Protein AF-A0A0C4DQD7-F1 (afdb_monomer_lite)

Sequence (194 aa):
MSLSDIPTILTCAAEGLAYVLDLCRKYASAVEDQMRFEHCIQNFSRTLKYARIMRIKVEREPTTTPVHLQRVQDAEVQLYFAAAAADKLARKLLRGYGAAPRLMWAIRIKGRADGVVALLQEATKNFEEGFKAEFEELQNTSAAEWAQFDKLGYLMEMSLVVTDEDEGAQEVVEAPLEAEDSGEEEGHEDLYND

pLDDT: mean 70.16, std 15.43, range [39.0, 91.25]

Foldseek 3Di:
DDPVVVVVVVVVVVVVVVVVVVLVVLLVVLVVLVVLLVVLVVLLVVLLLLLQLVLVVLVPDPPHDPVNNVVSVVLNVLSVVLVVVLVVLCVVQDDDDDSVSSSCCSPPRSVSSVVNSVSSVVSSVVSCVVCVVVVVVVVVDDPVSSVVSSVVSVVVVVVVVVPPPPVPDPPPPPDPPPDPDDDDDDDDDDDDDD

Organism: Magnaporthiopsis poae (strain ATCC 64411 / 73-15) (NCBI:txid644358)

Radius of gyration: 33.43 Å; chains: 1; bounding box: 82×45×124 Å

Structure (mmCIF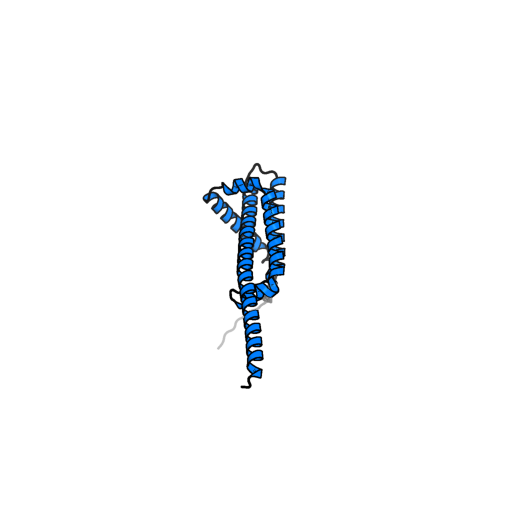, N/CA/C/O backbone):
data_AF-A0A0C4DQD7-F1
#
_entry.id   AF-A0A0C4DQD7-F1
#
loop_
_atom_site.group_PDB
_atom_site.id
_atom_site.type_symbol
_atom_site.label_atom_id
_atom_site.label_alt_id
_atom_site.label_comp_id
_atom_site.label_asym_id
_atom_site.label_entity_id
_atom_site.label_seq_id
_atom_site.pdbx_PDB_ins_code
_atom_site.Cartn_x
_atom_site.Cartn_y
_atom_site.Cartn_z
_atom_site.occupancy
_atom_site.B_iso_or_equiv
_atom_site.auth_seq_id
_atom_site.auth_comp_id
_atom_site.auth_asym_id
_atom_site.auth_atom_id
_atom_site.pdbx_PDB_model_num
ATOM 1 N N . MET A 1 1 ? 35.766 8.833 -49.882 1.00 52.22 1 MET A N 1
ATOM 2 C CA . MET A 1 1 ? 34.669 7.929 -49.480 1.00 52.22 1 MET A CA 1
ATOM 3 C C . MET A 1 1 ? 34.304 7.095 -50.686 1.00 52.22 1 MET A C 1
ATOM 5 O O . MET A 1 1 ? 34.031 7.675 -51.732 1.00 52.22 1 MET A O 1
ATOM 9 N N . SER A 1 2 ? 34.414 5.774 -50.581 1.00 51.94 2 SER A N 1
ATOM 10 C CA . SER A 1 2 ? 34.053 4.873 -51.676 1.00 51.94 2 SER A CA 1
ATOM 11 C C . SER A 1 2 ? 32.528 4.703 -51.714 1.00 51.94 2 SER A C 1
ATOM 13 O O . SER A 1 2 ? 31.871 4.771 -50.676 1.00 51.94 2 SER A O 1
ATOM 15 N N . LEU A 1 3 ? 31.935 4.487 -52.893 1.00 52.03 3 LEU A N 1
ATOM 16 C CA . LEU A 1 3 ? 30.487 4.244 -53.039 1.00 52.03 3 LEU A CA 1
ATOM 17 C C . LEU A 1 3 ? 30.001 3.011 -52.243 1.00 52.03 3 LEU A C 1
ATOM 19 O O . LEU A 1 3 ? 28.818 2.919 -51.929 1.00 52.03 3 LEU A O 1
ATOM 23 N N . SER A 1 4 ? 30.909 2.103 -51.866 1.00 57.19 4 SER A N 1
ATOM 24 C CA . SER A 1 4 ? 30.653 0.935 -51.012 1.00 57.19 4 SER A CA 1
ATOM 25 C C . SER A 1 4 ? 30.513 1.243 -49.515 1.00 57.19 4 SER A C 1
ATOM 27 O O . SER A 1 4 ? 30.019 0.391 -48.784 1.00 57.19 4 SER A O 1
ATOM 29 N N . ASP A 1 5 ? 30.887 2.439 -49.049 1.00 53.47 5 ASP A N 1
ATOM 30 C CA . ASP A 1 5 ? 30.766 2.823 -47.630 1.00 53.47 5 ASP A CA 1
ATOM 31 C C . ASP A 1 5 ? 29.361 3.360 -47.290 1.00 53.47 5 ASP A C 1
ATOM 33 O O . ASP A 1 5 ? 28.924 3.325 -46.140 1.00 53.47 5 ASP A O 1
ATOM 37 N N . ILE A 1 6 ? 28.626 3.840 -48.300 1.00 57.88 6 ILE A N 1
ATOM 38 C CA . ILE A 1 6 ? 27.308 4.477 -48.149 1.00 57.88 6 ILE A CA 1
ATOM 39 C C . ILE A 1 6 ? 26.234 3.491 -47.642 1.00 57.88 6 ILE A C 1
ATOM 41 O O . ILE A 1 6 ? 25.515 3.853 -46.708 1.00 57.88 6 ILE A O 1
ATOM 45 N N . PRO A 1 7 ? 26.121 2.244 -48.154 1.00 64.44 7 PRO A N 1
ATOM 46 C CA . PRO A 1 7 ? 25.175 1.259 -47.622 1.00 64.44 7 PRO A CA 1
ATOM 47 C C . PRO A 1 7 ? 25.466 0.884 -46.163 1.00 64.44 7 PRO A C 1
ATOM 49 O O . PRO A 1 7 ? 24.542 0.713 -45.369 1.00 64.44 7 PRO A O 1
ATOM 52 N N . THR A 1 8 ? 26.743 0.812 -45.786 1.00 68.31 8 THR A N 1
ATOM 53 C CA . THR A 1 8 ? 27.184 0.466 -44.428 1.00 68.31 8 THR A CA 1
ATOM 54 C C . THR A 1 8 ? 26.866 1.586 -43.439 1.00 68.31 8 THR A C 1
ATOM 56 O O . THR A 1 8 ? 26.340 1.325 -42.360 1.00 68.31 8 THR A O 1
ATOM 59 N N . ILE A 1 9 ? 27.090 2.848 -43.827 1.00 70.62 9 ILE A N 1
ATOM 60 C CA . ILE A 1 9 ? 26.725 4.021 -43.017 1.00 70.62 9 ILE A CA 1
ATOM 61 C C . ILE A 1 9 ? 25.203 4.114 -42.843 1.00 70.62 9 ILE A C 1
ATOM 63 O O . ILE A 1 9 ? 24.732 4.363 -41.735 1.00 70.62 9 ILE A O 1
ATOM 67 N N . LEU A 1 10 ? 24.428 3.879 -43.909 1.00 69.38 10 LEU A N 1
ATOM 68 C CA . LEU A 1 10 ? 22.963 3.880 -43.842 1.00 69.38 10 LEU A CA 1
ATOM 69 C C . LEU A 1 10 ? 22.421 2.750 -42.958 1.00 69.38 10 LEU A C 1
ATOM 71 O O . LEU A 1 10 ? 21.474 2.973 -42.206 1.00 69.38 10 LEU A O 1
ATOM 75 N N . THR A 1 11 ? 23.039 1.567 -42.998 1.00 72.75 11 THR A N 1
ATOM 76 C CA . THR A 1 11 ? 22.656 0.432 -42.142 1.00 72.75 11 THR A CA 1
ATOM 77 C C . THR A 1 11 ? 22.957 0.728 -40.672 1.00 72.75 11 THR A C 1
ATOM 79 O O . THR A 1 11 ? 22.061 0.619 -39.838 1.00 72.75 11 THR A O 1
ATOM 82 N N . CYS A 1 12 ? 24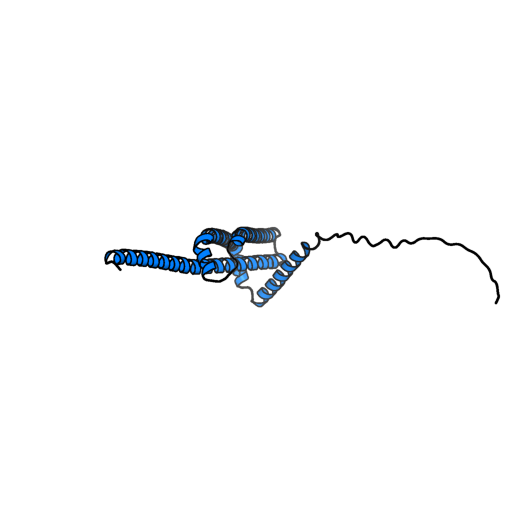.157 1.228 -40.357 1.00 71.94 12 CYS A N 1
ATOM 83 C CA . CYS A 1 12 ? 24.499 1.666 -38.999 1.00 71.94 12 CYS A CA 1
ATOM 84 C C . CYS A 1 12 ? 23.561 2.773 -38.486 1.00 71.94 12 CYS A C 1
ATOM 86 O O . CYS A 1 12 ? 23.157 2.760 -37.324 1.00 71.94 12 CYS A O 1
ATOM 88 N N . ALA A 1 13 ? 23.188 3.733 -39.339 1.00 70.31 13 ALA A N 1
ATOM 89 C CA . ALA A 1 13 ? 22.246 4.791 -38.975 1.00 70.31 13 ALA A CA 1
ATOM 90 C C . ALA A 1 13 ? 20.832 4.242 -38.715 1.00 70.31 13 ALA A C 1
ATOM 92 O O . ALA A 1 13 ? 20.171 4.683 -37.775 1.00 70.31 13 ALA A O 1
ATOM 93 N N . ALA A 1 14 ? 20.380 3.264 -39.505 1.00 71.62 14 ALA A N 1
ATOM 94 C CA . ALA A 1 14 ? 19.092 2.603 -39.314 1.00 71.62 14 ALA A CA 1
ATOM 95 C C . ALA A 1 14 ? 19.049 1.783 -38.014 1.00 71.62 14 ALA A C 1
ATOM 97 O O . ALA A 1 14 ? 18.074 1.875 -37.269 1.00 71.62 14 ALA A O 1
ATOM 98 N N . GLU A 1 15 ? 20.113 1.041 -37.699 1.00 78.69 15 GLU A N 1
ATOM 99 C CA . GLU A 1 15 ? 20.249 0.310 -36.432 1.00 78.69 15 GLU A CA 1
ATOM 100 C C . GLU A 1 15 ? 20.291 1.264 -35.232 1.00 78.69 15 GLU A C 1
ATOM 102 O O . GLU A 1 15 ? 19.589 1.051 -34.241 1.00 78.69 15 GLU A O 1
ATOM 107 N N . GLY A 1 16 ? 21.043 2.363 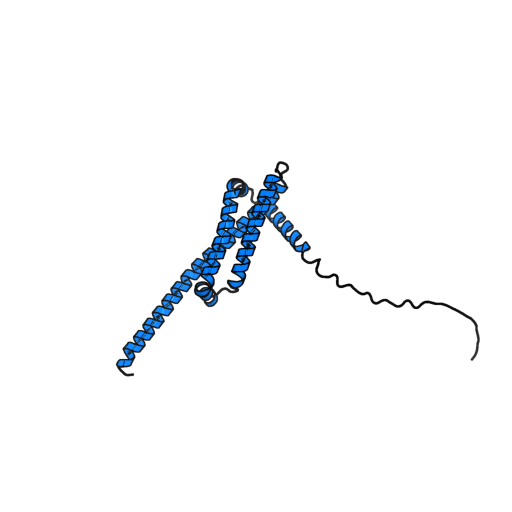-35.344 1.00 71.44 16 GLY A N 1
ATOM 108 C CA . GLY A 1 16 ? 21.082 3.415 -34.331 1.00 71.44 16 GLY A CA 1
ATOM 109 C C . GLY A 1 16 ? 19.710 4.050 -34.093 1.00 71.44 16 GLY A C 1
ATOM 110 O O . GLY A 1 16 ? 19.294 4.213 -32.946 1.00 71.44 16 GLY A O 1
ATOM 111 N N . LEU A 1 17 ? 18.964 4.355 -35.161 1.00 77.25 17 LEU A N 1
ATOM 112 C CA . LEU A 1 17 ? 17.608 4.896 -35.062 1.00 77.25 17 LEU A CA 1
ATOM 113 C C . LEU A 1 17 ? 16.642 3.886 -34.427 1.00 77.25 17 LEU A C 1
ATOM 115 O O . LEU A 1 17 ? 15.861 4.254 -33.551 1.00 77.25 17 LEU A O 1
ATOM 119 N N . ALA A 1 18 ? 16.702 2.615 -34.831 1.00 75.94 18 ALA A N 1
ATOM 120 C CA . ALA A 1 18 ? 15.875 1.553 -34.263 1.00 75.94 18 ALA A CA 1
ATOM 121 C C . ALA A 1 18 ? 16.140 1.374 -32.760 1.00 75.94 18 ALA A C 1
ATOM 123 O O . ALA A 1 18 ? 15.196 1.259 -31.977 1.00 75.94 18 ALA A O 1
ATOM 124 N N . TYR A 1 19 ? 17.409 1.432 -32.350 1.00 75.19 19 TYR A N 1
ATOM 125 C CA . TYR A 1 19 ? 17.803 1.393 -30.945 1.00 75.19 19 TYR A CA 1
ATOM 126 C C . TYR A 1 19 ? 17.257 2.594 -30.157 1.00 75.19 19 TYR A C 1
ATOM 128 O O . TYR A 1 19 ? 16.672 2.416 -29.089 1.00 75.19 19 TYR A O 1
ATOM 136 N N . VAL A 1 20 ? 17.370 3.815 -30.693 1.00 72.50 20 VAL A N 1
ATOM 137 C CA . VAL A 1 20 ? 16.804 5.018 -30.058 1.00 72.50 20 VAL A CA 1
ATOM 138 C C . VAL A 1 20 ? 15.280 4.919 -29.938 1.00 72.50 20 VAL A C 1
ATOM 140 O O . VAL A 1 20 ? 14.735 5.225 -28.880 1.00 72.50 20 VAL A O 1
ATOM 143 N N . LEU A 1 21 ? 14.586 4.438 -30.974 1.00 75.75 21 LEU A N 1
ATOM 144 C CA . LEU A 1 21 ? 13.134 4.235 -30.940 1.00 75.75 21 LEU A CA 1
ATOM 145 C C . LEU A 1 21 ? 12.715 3.206 -29.879 1.00 75.75 21 LEU A C 1
ATOM 147 O O . LEU A 1 21 ? 11.725 3.423 -29.178 1.00 75.75 21 LEU A O 1
ATOM 151 N N . ASP A 1 22 ? 13.463 2.111 -29.725 1.00 79.38 22 ASP A N 1
ATOM 152 C CA . ASP A 1 22 ? 13.229 1.119 -28.670 1.00 79.38 22 ASP A CA 1
ATOM 153 C C . ASP A 1 22 ? 13.442 1.713 -27.267 1.00 79.38 22 ASP A C 1
ATOM 155 O O . ASP A 1 22 ? 12.604 1.533 -26.379 1.00 79.38 22 ASP A O 1
ATOM 159 N N . LEU A 1 23 ? 14.500 2.507 -27.072 1.00 73.06 23 LEU A N 1
ATOM 160 C CA . LEU A 1 23 ? 14.725 3.230 -25.817 1.00 73.06 23 LEU A CA 1
ATOM 161 C C . LEU A 1 23 ? 13.600 4.226 -25.515 1.00 73.06 23 LEU A C 1
ATOM 163 O O . LEU A 1 23 ? 13.137 4.281 -24.376 1.00 73.06 23 LEU A O 1
ATOM 167 N N . CYS A 1 24 ? 13.119 4.973 -26.512 1.00 72.12 24 CYS A N 1
ATOM 168 C CA . CYS A 1 24 ? 11.980 5.878 -26.353 1.00 72.12 24 CYS A CA 1
ATOM 169 C C . CYS A 1 24 ? 10.706 5.124 -25.939 1.00 72.12 24 CYS A C 1
ATOM 171 O O . CYS A 1 24 ? 9.997 5.581 -25.043 1.00 72.12 24 CYS A O 1
ATOM 173 N N . ARG A 1 25 ? 10.432 3.950 -26.527 1.00 80.81 25 ARG A N 1
ATOM 174 C CA . ARG A 1 25 ? 9.289 3.100 -26.139 1.00 80.81 25 ARG A CA 1
ATOM 175 C C . ARG A 1 25 ? 9.419 2.573 -24.712 1.00 80.81 25 ARG A C 1
ATOM 177 O O . ARG A 1 25 ? 8.471 2.675 -23.937 1.00 80.81 25 ARG A O 1
ATOM 184 N N . LYS A 1 26 ? 10.592 2.051 -24.342 1.00 75.06 26 LYS A N 1
ATOM 185 C CA . LYS A 1 26 ? 10.878 1.584 -22.974 1.00 75.06 26 LYS A CA 1
ATOM 186 C C . LYS A 1 26 ? 10.751 2.713 -21.957 1.00 75.06 26 LYS A C 1
ATOM 188 O O . LYS A 1 26 ? 10.204 2.504 -20.879 1.00 75.06 26 LYS A O 1
ATOM 193 N N . TYR A 1 27 ? 11.207 3.912 -22.313 1.00 71.62 27 TYR A N 1
ATOM 194 C CA . TYR A 1 27 ? 11.065 5.100 -21.483 1.00 71.62 27 TYR A CA 1
ATOM 195 C C . TYR A 1 27 ? 9.595 5.492 -21.282 1.00 71.62 27 TYR A C 1
ATOM 197 O O . TYR A 1 27 ? 9.183 5.707 -20.146 1.00 71.62 27 TYR A O 1
ATOM 205 N N . ALA A 1 28 ? 8.792 5.533 -22.351 1.00 74.62 28 ALA A N 1
ATOM 206 C CA . ALA A 1 28 ? 7.362 5.833 -22.257 1.00 74.62 28 ALA A CA 1
ATOM 207 C C . ALA A 1 28 ? 6.615 4.809 -21.382 1.00 74.62 28 ALA A C 1
ATOM 209 O O . ALA A 1 28 ? 5.909 5.202 -20.455 1.00 74.62 28 ALA A O 1
ATOM 210 N N . SER A 1 29 ? 6.855 3.506 -21.592 1.00 78.38 29 SER A N 1
ATOM 211 C CA . SER A 1 29 ? 6.289 2.446 -20.740 1.00 78.38 29 SER A CA 1
ATOM 212 C C . SER A 1 29 ? 6.698 2.609 -19.278 1.00 78.38 29 SER A C 1
ATOM 214 O O . SER A 1 29 ? 5.873 2.416 -18.394 1.00 78.38 29 SER A O 1
ATOM 216 N N . ALA A 1 30 ? 7.950 2.975 -18.999 1.00 73.38 30 ALA A N 1
ATOM 217 C CA . ALA A 1 30 ? 8.413 3.146 -17.626 1.00 73.38 30 ALA A CA 1
ATOM 218 C C . ALA A 1 30 ? 7.741 4.317 -16.908 1.00 73.38 30 ALA A C 1
ATOM 220 O O . ALA A 1 30 ? 7.541 4.239 -15.701 1.00 73.38 30 ALA A O 1
ATOM 221 N N . VAL A 1 31 ? 7.380 5.385 -17.626 1.00 72.44 31 VAL A N 1
ATOM 222 C CA . VAL A 1 31 ? 6.614 6.501 -17.052 1.00 72.44 31 VAL A CA 1
ATOM 223 C C . VAL A 1 31 ? 5.217 6.030 -16.644 1.00 72.44 31 VAL A C 1
ATOM 225 O O . VAL A 1 31 ? 4.789 6.304 -15.526 1.00 72.44 31 VAL A O 1
ATOM 228 N N . GLU A 1 32 ? 4.531 5.273 -17.503 1.00 79.00 32 GLU A N 1
ATOM 229 C CA . GLU A 1 32 ? 3.228 4.682 -17.169 1.00 79.00 32 GLU A CA 1
ATOM 230 C C . GLU A 1 32 ? 3.317 3.703 -15.992 1.00 79.00 32 GLU A C 1
ATOM 232 O O . GLU A 1 32 ? 2.500 3.768 -15.073 1.00 79.00 32 GLU A O 1
ATOM 237 N N . ASP A 1 33 ? 4.330 2.834 -15.982 1.00 75.81 33 ASP A N 1
ATOM 238 C CA . ASP A 1 33 ? 4.548 1.866 -14.905 1.00 75.81 33 ASP A CA 1
ATOM 239 C C . ASP A 1 33 ? 4.855 2.564 -13.568 1.00 75.81 33 ASP A C 1
ATOM 241 O O . ASP A 1 33 ? 4.348 2.150 -12.527 1.00 75.81 33 ASP A O 1
ATOM 245 N N . GLN A 1 34 ? 5.638 3.650 -13.583 1.00 73.00 34 GLN A N 1
ATOM 246 C CA . GLN A 1 34 ? 5.904 4.463 -12.391 1.00 73.00 34 GLN A CA 1
ATOM 247 C C . GLN A 1 34 ? 4.635 5.131 -11.863 1.00 73.00 34 GLN A C 1
ATOM 249 O O . GLN A 1 34 ? 4.375 5.054 -10.667 1.00 73.00 34 GLN A O 1
ATOM 254 N N . MET A 1 35 ? 3.807 5.714 -12.734 1.00 78.75 35 MET A N 1
ATOM 255 C CA . MET A 1 35 ? 2.529 6.302 -12.312 1.00 78.75 35 MET A CA 1
ATOM 256 C C . MET A 1 35 ? 1.597 5.251 -11.692 1.00 78.75 35 MET A C 1
ATOM 258 O O . MET A 1 35 ? 0.947 5.515 -10.681 1.00 78.75 35 MET A O 1
ATOM 262 N N . ARG A 1 36 ? 1.547 4.036 -12.257 1.00 80.75 36 ARG A N 1
ATOM 263 C CA . ARG A 1 36 ? 0.783 2.916 -11.677 1.00 80.75 36 ARG A CA 1
ATOM 264 C C . ARG A 1 36 ? 1.321 2.508 -10.311 1.00 80.75 36 ARG A C 1
ATOM 266 O O . ARG A 1 36 ? 0.535 2.280 -9.395 1.00 80.75 36 ARG A O 1
ATOM 273 N N . PHE A 1 37 ? 2.641 2.431 -10.174 1.00 78.19 37 PHE A N 1
ATOM 274 C CA . PHE A 1 37 ? 3.305 2.107 -8.916 1.00 78.19 37 PHE A CA 1
ATOM 275 C C . PHE A 1 37 ? 3.027 3.162 -7.835 1.00 78.19 37 PHE A C 1
ATOM 277 O O . PHE A 1 37 ? 2.629 2.816 -6.725 1.00 78.19 37 PHE A O 1
ATOM 284 N N . GLU A 1 38 ? 3.156 4.448 -8.168 1.00 76.31 38 GLU A N 1
ATOM 285 C CA . GLU A 1 38 ? 2.838 5.563 -7.269 1.00 76.31 38 GLU A CA 1
ATOM 286 C C . GLU A 1 38 ? 1.372 5.530 -6.826 1.00 76.31 38 GLU A C 1
ATOM 288 O O . GLU A 1 38 ? 1.087 5.636 -5.634 1.00 76.31 38 GLU A O 1
ATOM 293 N N . HIS A 1 39 ? 0.439 5.319 -7.759 1.00 80.00 39 HIS A N 1
ATOM 294 C CA . HIS A 1 39 ? -0.982 5.194 -7.436 1.00 80.00 39 HIS A CA 1
ATOM 295 C C . HIS A 1 39 ? -1.246 3.977 -6.533 1.00 80.00 39 HIS A C 1
ATOM 297 O O . HIS A 1 39 ? -1.981 4.082 -5.553 1.00 80.00 39 HIS A O 1
ATOM 303 N N . CYS A 1 40 ? -0.600 2.838 -6.796 1.00 82.12 40 CYS A N 1
ATOM 304 C CA . CYS A 1 40 ? -0.693 1.659 -5.939 1.00 82.12 40 CYS A CA 1
ATOM 305 C C . CYS A 1 40 ? -0.254 1.964 -4.499 1.00 82.12 40 CYS A C 1
ATOM 307 O O . CYS A 1 40 ? -0.970 1.622 -3.560 1.00 82.12 40 CYS A O 1
ATOM 309 N N . ILE A 1 41 ? 0.886 2.641 -4.321 1.00 78.25 41 ILE A N 1
ATOM 310 C CA . ILE A 1 41 ? 1.375 3.042 -2.996 1.00 78.25 41 ILE A CA 1
ATOM 311 C C . ILE A 1 41 ? 0.396 4.006 -2.328 1.00 78.25 41 ILE A C 1
ATOM 313 O O . ILE A 1 41 ? 0.075 3.833 -1.157 1.00 78.25 41 ILE A O 1
ATOM 317 N N . GLN A 1 42 ? -0.106 5.007 -3.053 1.00 75.56 42 GLN A N 1
ATOM 318 C CA . GLN A 1 42 ? -1.063 5.966 -2.499 1.00 75.56 42 GLN A CA 1
ATOM 319 C C . GLN A 1 42 ? -2.346 5.287 -2.014 1.00 75.56 42 GLN A C 1
ATOM 321 O O . GLN A 1 42 ? -2.825 5.611 -0.927 1.00 75.56 42 GLN A O 1
ATOM 326 N N . ASN A 1 43 ? -2.892 4.348 -2.790 1.00 79.19 43 ASN A N 1
ATOM 327 C CA . ASN A 1 43 ? -4.086 3.600 -2.397 1.00 79.19 43 ASN A CA 1
ATOM 328 C C . ASN A 1 43 ? -3.812 2.741 -1.167 1.00 79.19 43 ASN A C 1
ATOM 330 O O . ASN A 1 43 ? -4.549 2.834 -0.192 1.00 79.19 43 ASN A O 1
ATOM 334 N N . PHE A 1 44 ? -2.703 2.007 -1.160 1.00 83.81 44 PHE A N 1
ATOM 335 C CA . PHE A 1 44 ? -2.309 1.198 -0.015 1.00 83.81 44 PHE A CA 1
ATOM 336 C C . PHE A 1 44 ? -2.111 2.031 1.265 1.00 83.81 44 PHE A C 1
ATOM 338 O O . PHE A 1 44 ? -2.637 1.681 2.320 1.00 83.81 44 PHE A O 1
ATOM 345 N N . SER A 1 45 ? -1.439 3.183 1.178 1.00 76.56 45 SER A N 1
ATOM 346 C CA . SER A 1 45 ? -1.275 4.104 2.311 1.00 76.56 45 SER A CA 1
ATOM 347 C C . SER A 1 45 ? -2.613 4.636 2.832 1.00 76.56 45 SER A C 1
ATOM 349 O O . SER A 1 45 ? -2.786 4.797 4.041 1.00 76.56 45 SER A O 1
ATOM 351 N N . ARG A 1 46 ? -3.585 4.889 1.944 1.00 82.19 46 ARG A N 1
ATOM 352 C CA . ARG A 1 46 ? -4.952 5.248 2.353 1.00 82.19 46 ARG A CA 1
ATOM 353 C C . ARG A 1 46 ? -5.634 4.091 3.076 1.00 82.19 46 ARG A C 1
ATOM 355 O O . ARG A 1 46 ? -6.243 4.336 4.112 1.00 82.19 46 ARG A O 1
ATOM 362 N N . THR A 1 47 ? -5.504 2.860 2.580 1.00 84.62 47 THR A N 1
ATOM 363 C CA . THR A 1 47 ? -6.064 1.665 3.229 1.00 84.62 47 THR A CA 1
ATOM 364 C C . THR A 1 47 ? -5.467 1.447 4.619 1.00 84.62 47 THR A C 1
ATOM 366 O O . THR A 1 47 ? -6.211 1.213 5.563 1.00 84.62 47 THR A O 1
ATOM 369 N N . LEU A 1 48 ? -4.149 1.603 4.785 1.00 83.50 48 LEU A N 1
ATOM 370 C CA . LEU A 1 48 ? -3.489 1.535 6.096 1.00 83.50 48 LEU A CA 1
ATOM 371 C C . LEU A 1 48 ? -4.027 2.585 7.072 1.00 83.50 48 LEU A C 1
ATOM 373 O O . LEU A 1 48 ? -4.390 2.267 8.204 1.00 83.50 48 LEU A O 1
ATOM 377 N N . LYS A 1 49 ? -4.119 3.842 6.623 1.00 81.38 49 LYS A N 1
ATOM 378 C CA . LYS A 1 49 ? -4.694 4.930 7.424 1.00 81.38 49 LYS A CA 1
ATOM 379 C C . LYS A 1 49 ? -6.131 4.617 7.836 1.00 81.38 49 LYS A C 1
ATOM 381 O O . LYS A 1 49 ? -6.516 4.833 8.981 1.00 81.38 49 LYS A O 1
ATOM 386 N N . TYR A 1 50 ? -6.913 4.096 6.902 1.00 84.06 50 TYR A N 1
ATOM 387 C CA . TYR A 1 50 ? -8.288 3.700 7.134 1.00 84.06 50 TYR A CA 1
ATOM 388 C C . TYR A 1 50 ? -8.393 2.559 8.165 1.00 84.06 50 TYR A C 1
ATOM 390 O O . TYR A 1 50 ? -9.162 2.674 9.117 1.00 84.06 50 TYR A O 1
ATOM 398 N N . ALA A 1 51 ? -7.577 1.507 8.034 1.00 85.94 51 ALA A N 1
ATOM 399 C CA . ALA A 1 51 ? -7.541 0.380 8.966 1.00 85.94 51 ALA A CA 1
ATOM 400 C C . ALA A 1 51 ? -7.247 0.840 10.399 1.00 85.94 51 ALA A C 1
ATOM 402 O O . ALA A 1 51 ? -7.920 0.435 11.348 1.00 85.94 51 ALA A O 1
ATOM 403 N N . ARG A 1 52 ? -6.308 1.777 10.551 1.00 84.25 52 ARG A N 1
ATOM 404 C CA . ARG A 1 52 ? -5.994 2.380 11.847 1.00 84.25 52 ARG A CA 1
ATOM 405 C C . ARG A 1 52 ? -7.160 3.161 12.436 1.00 84.25 52 ARG A C 1
ATOM 407 O O . ARG A 1 52 ? -7.453 3.038 13.623 1.00 84.25 52 ARG A O 1
ATOM 414 N N . ILE A 1 53 ? -7.812 3.990 11.627 1.00 84.19 53 ILE A N 1
ATOM 415 C CA . ILE A 1 53 ? -8.956 4.787 12.081 1.00 84.19 53 ILE A CA 1
ATOM 416 C C . ILE A 1 53 ? -10.110 3.874 12.493 1.00 84.19 53 ILE A C 1
ATOM 418 O O . ILE A 1 53 ? -10.751 4.124 13.513 1.00 84.19 53 ILE A O 1
ATOM 422 N N . MET A 1 54 ? -10.328 2.784 11.759 1.00 85.56 54 MET A N 1
ATOM 423 C CA . MET A 1 54 ? -11.285 1.757 12.146 1.00 85.56 54 MET A CA 1
ATOM 424 C C . MET A 1 54 ? -10.932 1.142 13.494 1.00 85.56 54 MET A C 1
ATOM 426 O O . MET A 1 54 ? -11.799 1.098 14.359 1.00 85.56 54 MET A O 1
ATOM 430 N N . ARG A 1 55 ? -9.673 0.743 13.716 1.00 86.69 55 ARG A N 1
ATOM 431 C CA . ARG A 1 55 ? -9.233 0.220 15.018 1.00 86.69 55 ARG A CA 1
ATOM 432 C C . ARG A 1 55 ? -9.565 1.197 16.145 1.00 86.69 55 ARG A C 1
ATOM 434 O O . ARG A 1 55 ? -10.183 0.805 17.125 1.00 86.69 55 ARG A O 1
ATOM 441 N N . ILE A 1 56 ? -9.234 2.475 15.971 1.00 84.56 56 ILE A N 1
ATOM 442 C CA . ILE A 1 56 ? -9.508 3.528 16.960 1.00 84.56 56 ILE A CA 1
ATOM 443 C C . ILE A 1 56 ? -11.007 3.677 17.233 1.00 84.56 56 ILE A C 1
ATOM 445 O O . ILE A 1 56 ? -11.412 3.824 18.387 1.00 84.56 56 ILE A O 1
ATOM 449 N N . LYS A 1 57 ? -11.834 3.680 16.182 1.00 83.25 57 LYS A N 1
ATOM 450 C CA . LYS A 1 57 ? -13.291 3.779 16.316 1.00 83.25 57 LYS A CA 1
ATOM 451 C C . LYS A 1 57 ? -13.826 2.591 17.119 1.00 83.25 57 LYS A C 1
ATOM 453 O O . LYS A 1 57 ? -14.536 2.788 18.099 1.00 83.25 57 LYS A O 1
ATOM 458 N N . VAL A 1 58 ? -13.395 1.388 16.750 1.00 85.50 58 VAL A N 1
ATOM 459 C CA . VAL A 1 58 ? -13.788 0.114 17.357 1.00 85.50 58 VAL A CA 1
ATOM 460 C C . VAL A 1 58 ? -13.345 0.018 18.825 1.00 85.50 58 VAL A C 1
ATOM 462 O O . VAL A 1 58 ? -14.145 -0.380 19.666 1.00 85.50 58 VAL A O 1
ATOM 465 N N . GLU A 1 59 ? -12.127 0.454 19.168 1.00 83.88 59 GLU A N 1
ATOM 466 C CA . GLU A 1 59 ? -11.615 0.514 20.552 1.00 83.88 59 GLU A CA 1
ATOM 467 C C . GLU A 1 59 ? -12.407 1.472 21.450 1.00 83.88 59 GLU A C 1
ATOM 469 O O . GLU A 1 59 ? -12.502 1.268 22.660 1.00 83.88 59 GLU A O 1
ATOM 474 N N . ARG A 1 60 ? -12.954 2.543 20.871 1.00 82.44 60 ARG A N 1
ATOM 475 C CA . ARG A 1 60 ? -13.688 3.581 21.608 1.00 82.44 60 ARG A CA 1
ATOM 476 C C . ARG A 1 60 ? -15.177 3.308 21.718 1.00 82.44 60 ARG A C 1
ATOM 478 O O . ARG A 1 60 ? -15.844 3.933 22.542 1.00 82.44 60 ARG A O 1
ATOM 485 N N . GLU A 1 61 ? -15.704 2.425 20.884 1.00 83.50 61 GLU A N 1
ATOM 486 C CA . GLU A 1 61 ? -17.120 2.115 20.856 1.00 83.50 61 GLU A CA 1
ATOM 487 C C . GLU A 1 61 ? -17.464 1.106 21.971 1.00 83.5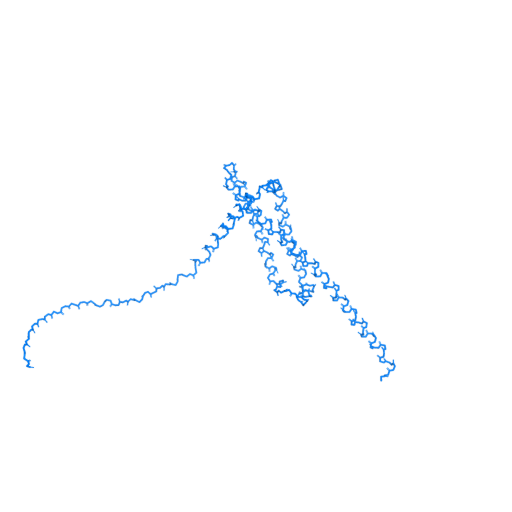0 61 GLU A C 1
ATOM 489 O O . GLU A 1 61 ? -16.981 -0.028 21.967 1.00 83.50 61 GLU A O 1
ATOM 494 N N . PRO A 1 62 ? -18.290 1.493 22.964 1.00 72.00 62 PRO A N 1
ATOM 495 C CA . PRO A 1 62 ? -18.518 0.696 24.174 1.00 72.00 62 PRO A CA 1
ATOM 496 C C . PRO A 1 62 ? -19.296 -0.601 23.911 1.00 72.00 62 PRO A C 1
ATOM 498 O O . PRO A 1 62 ? -19.371 -1.467 24.780 1.00 72.00 62 PRO A O 1
ATOM 501 N N . THR A 1 63 ? -19.903 -0.727 22.732 1.00 80.81 63 THR A N 1
ATOM 502 C CA . THR A 1 63 ? -20.703 -1.878 22.296 1.00 80.81 63 THR A CA 1
ATOM 503 C C . THR A 1 63 ? -19.902 -2.875 21.454 1.00 80.81 63 THR A C 1
ATOM 505 O O . THR A 1 63 ? -20.431 -3.926 21.086 1.00 80.81 63 THR A O 1
ATOM 508 N N . THR A 1 64 ? -18.632 -2.582 21.164 1.00 80.88 64 THR A N 1
ATOM 509 C CA . THR A 1 64 ? -17.760 -3.442 20.367 1.00 80.88 64 THR A CA 1
ATOM 510 C C . THR A 1 64 ? -17.498 -4.779 21.050 1.00 80.88 64 THR A C 1
ATOM 512 O O . THR A 1 64 ? -17.098 -4.855 22.212 1.00 80.88 64 THR A O 1
ATOM 515 N N . THR A 1 65 ? -17.637 -5.866 20.290 1.00 82.94 65 THR A N 1
ATOM 516 C CA . THR A 1 65 ? -17.224 -7.194 20.759 1.00 82.94 65 THR A CA 1
ATOM 517 C C . THR A 1 65 ? -15.702 -7.370 20.647 1.00 82.94 65 THR A C 1
ATOM 519 O O . THR A 1 65 ? -15.123 -6.984 19.628 1.00 82.94 65 THR A O 1
ATOM 522 N N . PRO A 1 66 ? -15.035 -8.029 21.616 1.00 84.38 66 PRO A N 1
ATOM 523 C CA . PRO A 1 66 ? -13.594 -8.307 21.541 1.00 84.38 66 PRO A CA 1
ATOM 524 C C . PRO A 1 66 ? -13.174 -9.042 20.259 1.00 84.38 66 PRO A C 1
ATOM 526 O O . PRO A 1 66 ? -12.093 -8.810 19.727 1.00 84.38 66 PRO A O 1
ATOM 529 N N . VAL A 1 67 ? -14.060 -9.888 19.723 1.00 87.00 67 VAL A N 1
ATOM 530 C CA . VAL A 1 67 ? -13.850 -10.617 18.462 1.00 87.00 67 VAL A CA 1
ATOM 531 C C . VAL A 1 67 ? -13.751 -9.663 17.268 1.00 87.00 67 VAL A C 1
ATOM 533 O O . VAL A 1 67 ? -12.930 -9.874 16.378 1.00 87.00 67 VAL A O 1
ATOM 536 N N . HIS A 1 68 ? -14.569 -8.609 17.238 1.00 85.19 68 HIS A N 1
ATOM 537 C CA . HIS A 1 68 ? -14.525 -7.619 16.165 1.00 85.19 68 HIS A CA 1
ATOM 538 C C . HIS A 1 68 ? -13.242 -6.782 16.228 1.00 85.19 68 HIS A C 1
ATOM 540 O O . HIS A 1 68 ? -12.585 -6.612 15.204 1.00 85.19 68 HIS A O 1
ATOM 546 N N . LEU A 1 69 ? -12.833 -6.351 17.427 1.00 86.31 69 LEU A N 1
ATOM 547 C CA . LEU A 1 69 ? -11.569 -5.636 17.623 1.00 86.31 69 LEU A CA 1
ATOM 548 C C . LEU A 1 69 ? -10.363 -6.467 17.166 1.00 86.31 69 LEU A C 1
ATOM 550 O O . LEU A 1 69 ? -9.544 -5.971 16.393 1.00 86.31 69 LEU A O 1
ATOM 554 N N . GLN A 1 70 ? -10.293 -7.738 17.573 1.00 88.69 70 GLN A N 1
ATOM 555 C CA . GLN A 1 70 ? -9.210 -8.634 17.160 1.00 88.69 70 GLN A CA 1
ATOM 556 C C . GLN A 1 70 ? -9.158 -8.786 15.636 1.00 88.69 70 GLN A C 1
ATOM 558 O O . GLN A 1 70 ? -8.091 -8.701 15.040 1.00 88.69 70 GLN A O 1
ATOM 563 N N . ARG A 1 71 ? -10.315 -8.937 14.980 1.00 89.94 71 ARG A N 1
ATOM 564 C CA . ARG A 1 71 ? -10.390 -9.059 13.519 1.00 89.94 71 ARG A CA 1
ATOM 565 C C . ARG A 1 71 ? -9.833 -7.823 12.801 1.00 89.94 71 ARG A C 1
ATOM 567 O O . ARG A 1 71 ? -9.165 -7.972 11.781 1.00 89.94 71 ARG A O 1
ATOM 574 N N . VAL A 1 72 ? -10.105 -6.620 13.311 1.00 87.19 72 VAL A N 1
ATOM 575 C CA . VAL A 1 72 ? -9.560 -5.368 12.751 1.00 87.19 72 VAL A CA 1
ATOM 576 C C . VAL A 1 72 ? -8.047 -5.291 12.962 1.00 87.19 72 VAL A C 1
ATOM 578 O O . VAL A 1 72 ? -7.322 -4.956 12.027 1.00 87.19 72 VAL A O 1
ATOM 581 N N . GLN A 1 73 ? -7.562 -5.655 14.152 1.00 88.06 73 GLN A N 1
ATOM 582 C CA . GLN A 1 73 ? -6.129 -5.693 14.460 1.00 88.06 73 GLN A CA 1
ATOM 583 C C . GLN A 1 73 ? -5.378 -6.696 13.575 1.00 88.06 73 GLN A C 1
ATOM 585 O O . GLN A 1 73 ? -4.355 -6.345 12.990 1.00 88.06 73 GLN A O 1
ATOM 590 N N . ASP A 1 74 ? -5.906 -7.909 13.405 1.00 88.56 74 ASP A N 1
ATOM 591 C CA . ASP A 1 74 ? -5.307 -8.940 12.552 1.00 88.56 74 ASP A CA 1
ATOM 592 C C . ASP A 1 74 ? -5.202 -8.468 11.093 1.00 88.56 74 ASP A C 1
ATOM 594 O O . ASP A 1 74 ? -4.183 -8.680 10.431 1.00 88.56 74 ASP A O 1
ATOM 598 N N . ALA A 1 75 ? -6.234 -7.786 10.592 1.00 88.00 75 ALA A N 1
ATOM 599 C CA . ALA A 1 75 ? -6.239 -7.237 9.242 1.00 88.00 75 ALA A CA 1
ATOM 600 C C . ALA A 1 75 ? -5.247 -6.071 9.074 1.00 88.00 75 ALA A C 1
ATOM 602 O O . ALA A 1 75 ? -4.554 -5.992 8.059 1.00 88.00 75 ALA A O 1
ATOM 603 N N . GLU A 1 76 ? -5.127 -5.192 10.074 1.00 86.25 76 GLU A N 1
ATOM 604 C CA . GLU A 1 76 ? -4.119 -4.126 10.085 1.00 86.25 76 GLU A CA 1
ATOM 605 C C . GLU A 1 76 ? -2.695 -4.711 10.078 1.00 86.25 76 GLU A C 1
ATOM 607 O O . GLU A 1 76 ? -1.840 -4.286 9.299 1.00 86.25 76 GLU A O 1
ATOM 612 N N . VAL A 1 77 ? -2.450 -5.748 10.883 1.00 85.81 77 VAL A N 1
ATOM 613 C CA . VAL A 1 77 ? -1.171 -6.472 10.929 1.00 85.81 77 VAL A CA 1
ATOM 614 C C . VAL A 1 77 ? -0.832 -7.100 9.573 1.00 85.81 77 VAL A C 1
ATOM 616 O O . VAL A 1 77 ? 0.308 -6.997 9.116 1.00 85.81 77 VAL A O 1
ATOM 619 N N . GLN A 1 78 ? -1.807 -7.699 8.883 1.00 84.12 78 GLN A N 1
ATOM 620 C CA . GLN A 1 78 ? -1.603 -8.234 7.532 1.00 84.12 78 GLN A CA 1
ATOM 621 C C . GLN A 1 78 ? -1.204 -7.149 6.524 1.00 84.12 78 GLN A C 1
ATOM 623 O O . GLN A 1 78 ? -0.312 -7.385 5.702 1.00 84.12 78 GLN A O 1
ATOM 628 N N . LEU A 1 79 ? -1.795 -5.950 6.610 1.00 84.94 79 LEU A N 1
ATOM 629 C CA . LEU A 1 79 ? -1.365 -4.814 5.795 1.00 84.94 79 LEU A CA 1
ATOM 630 C C . LEU A 1 79 ? 0.096 -4.443 6.105 1.00 84.94 79 LEU A C 1
ATOM 632 O O . LEU A 1 79 ? 0.892 -4.320 5.177 1.00 84.94 79 LEU A O 1
ATOM 636 N N . TYR A 1 80 ? 0.509 -4.343 7.373 1.00 81.69 80 TYR A N 1
ATOM 637 C CA . TYR A 1 80 ? 1.918 -4.062 7.695 1.00 81.69 80 TYR A CA 1
ATOM 638 C C . TYR A 1 80 ? 2.879 -5.154 7.203 1.00 81.69 80 TYR A C 1
ATOM 640 O O . TYR A 1 80 ? 3.964 -4.832 6.714 1.00 81.69 80 TYR A O 1
ATOM 648 N N . PHE A 1 81 ? 2.494 -6.433 7.251 1.00 82.81 81 PHE A N 1
ATOM 649 C CA . PHE A 1 81 ? 3.302 -7.505 6.662 1.00 82.81 81 PHE A CA 1
ATOM 650 C C . PHE A 1 81 ? 3.446 -7.357 5.143 1.00 82.81 81 PHE A C 1
ATOM 652 O O . PHE A 1 81 ? 4.550 -7.529 4.616 1.00 82.81 81 PHE A O 1
ATOM 659 N N . ALA A 1 82 ? 2.372 -6.985 4.440 1.00 79.19 82 ALA A N 1
ATOM 660 C CA . ALA A 1 82 ? 2.431 -6.681 3.013 1.00 79.19 82 ALA A CA 1
ATOM 661 C C . ALA A 1 82 ? 3.348 -5.479 2.731 1.00 79.19 82 ALA A C 1
ATOM 663 O O . ALA A 1 82 ? 4.167 -5.541 1.813 1.00 79.19 82 ALA A O 1
ATOM 664 N N . ALA A 1 83 ? 3.289 -4.432 3.563 1.00 78.00 83 ALA A N 1
ATOM 665 C CA . ALA A 1 83 ? 4.180 -3.275 3.478 1.00 78.00 83 ALA A CA 1
ATOM 666 C C . ALA A 1 83 ? 5.653 -3.667 3.675 1.00 78.00 83 ALA A C 1
ATOM 668 O O . ALA A 1 83 ? 6.510 -3.259 2.894 1.00 78.00 83 ALA A O 1
ATOM 669 N N . ALA A 1 84 ? 5.961 -4.503 4.670 1.00 74.06 84 ALA A N 1
ATOM 670 C CA . ALA A 1 84 ? 7.318 -4.978 4.932 1.00 74.06 84 ALA A CA 1
ATOM 671 C C . ALA A 1 84 ? 7.853 -5.875 3.798 1.00 74.06 84 ALA A C 1
ATOM 673 O O . ALA A 1 84 ? 9.017 -5.765 3.399 1.00 74.06 84 ALA A O 1
ATOM 674 N N . ALA A 1 85 ? 7.006 -6.745 3.236 1.00 76.88 85 ALA A N 1
ATOM 675 C CA . ALA A 1 85 ? 7.350 -7.569 2.078 1.00 76.88 85 ALA A CA 1
ATOM 676 C C . ALA A 1 85 ? 7.599 -6.709 0.828 1.00 76.88 85 ALA A C 1
ATOM 678 O O . ALA A 1 85 ? 8.593 -6.910 0.120 1.00 76.88 85 ALA A O 1
ATOM 679 N N . ALA A 1 86 ? 6.739 -5.715 0.599 1.00 75.31 86 ALA A N 1
ATOM 680 C CA . ALA A 1 86 ? 6.891 -4.720 -0.450 1.00 75.31 86 ALA A CA 1
ATOM 681 C C . ALA A 1 86 ? 8.182 -3.912 -0.280 1.00 75.31 86 ALA A C 1
ATOM 683 O O . ALA A 1 86 ? 8.930 -3.771 -1.241 1.00 75.31 86 ALA A O 1
ATOM 684 N N . ASP A 1 87 ? 8.505 -3.453 0.929 1.00 69.06 87 ASP A N 1
ATOM 685 C CA . ASP A 1 87 ? 9.724 -2.698 1.220 1.00 69.06 87 ASP A CA 1
ATOM 686 C C . ASP A 1 87 ? 10.992 -3.543 1.005 1.00 69.06 87 ASP A C 1
ATOM 688 O O . ASP A 1 87 ? 11.949 -3.099 0.370 1.00 69.06 87 ASP A O 1
ATOM 692 N N . LYS A 1 88 ? 10.990 -4.820 1.404 1.00 67.44 88 LYS A N 1
ATOM 693 C CA . LYS A 1 88 ? 12.100 -5.749 1.119 1.00 67.44 88 LYS A CA 1
ATOM 694 C C . LYS A 1 88 ? 12.365 -5.905 -0.383 1.00 67.44 88 LYS A C 1
ATOM 696 O O . LYS A 1 88 ? 13.519 -6.051 -0.803 1.00 67.44 88 LYS A O 1
ATOM 701 N N . LEU A 1 89 ? 11.312 -5.875 -1.198 1.00 64.06 89 LEU A N 1
ATOM 702 C CA . LEU A 1 89 ? 11.422 -5.852 -2.654 1.00 64.06 89 LEU A CA 1
ATOM 703 C C . LEU A 1 89 ? 11.872 -4.461 -3.143 1.00 64.06 89 LEU A C 1
ATOM 705 O O . LEU A 1 89 ? 12.785 -4.381 -3.972 1.00 64.06 89 LEU A O 1
ATOM 709 N N . ALA A 1 90 ? 11.308 -3.388 -2.575 1.00 60.12 90 ALA A N 1
ATOM 710 C CA . ALA A 1 90 ? 11.467 -1.988 -2.970 1.00 60.12 90 ALA A CA 1
ATOM 711 C C . ALA A 1 90 ? 12.800 -1.329 -2.583 1.00 60.12 90 ALA A C 1
ATOM 713 O O . ALA A 1 90 ? 13.277 -0.464 -3.314 1.00 60.12 90 ALA A O 1
ATOM 714 N N . ARG A 1 91 ? 13.503 -1.774 -1.535 1.00 56.31 91 ARG A N 1
ATOM 715 C CA . ARG A 1 91 ? 14.865 -1.289 -1.209 1.00 56.31 91 ARG A CA 1
ATOM 716 C C . ARG A 1 91 ? 15.864 -1.486 -2.359 1.00 56.31 91 ARG A C 1
ATOM 718 O O . ARG A 1 91 ? 16.910 -0.844 -2.390 1.00 56.31 91 ARG A O 1
ATOM 725 N N . LYS A 1 92 ? 15.542 -2.343 -3.339 1.00 53.38 92 LYS A N 1
ATOM 726 C CA . LYS A 1 92 ? 16.315 -2.543 -4.579 1.00 53.38 92 LYS A CA 1
ATOM 727 C C . LYS A 1 92 ? 15.836 -1.687 -5.768 1.00 53.38 92 LYS A C 1
ATOM 729 O O . LYS A 1 92 ? 16.450 -1.776 -6.829 1.00 53.38 92 LYS A O 1
ATOM 734 N N . LEU A 1 93 ? 14.747 -0.922 -5.624 1.00 50.75 93 LEU A N 1
ATOM 735 C CA . LEU A 1 93 ? 13.954 -0.333 -6.716 1.00 50.75 93 LEU A CA 1
ATOM 736 C C . LEU A 1 93 ? 14.231 1.148 -7.044 1.00 50.75 93 LEU A C 1
ATOM 738 O O . LEU A 1 93 ? 13.691 1.560 -8.060 1.00 50.75 93 LEU A O 1
ATOM 742 N N . LEU A 1 94 ? 15.085 1.887 -6.301 1.00 51.38 94 LEU A N 1
ATOM 743 C CA . LEU A 1 94 ? 15.789 3.158 -6.666 1.00 51.38 94 LEU A CA 1
ATOM 744 C C . LEU A 1 94 ? 15.659 4.304 -5.637 1.00 51.38 94 LEU A C 1
ATOM 746 O O . LEU A 1 94 ? 14.606 4.537 -5.057 1.00 51.38 94 LEU A O 1
ATOM 750 N N . ARG A 1 95 ? 16.732 5.108 -5.530 1.00 49.19 95 ARG A N 1
ATOM 751 C CA . ARG A 1 95 ? 16.709 6.531 -5.140 1.00 49.19 95 ARG A CA 1
ATOM 752 C C . ARG A 1 95 ? 16.967 7.363 -6.409 1.00 49.19 95 ARG A C 1
ATOM 754 O O . ARG A 1 95 ? 18.031 7.209 -7.003 1.00 49.19 95 ARG A O 1
ATOM 761 N N . GLY A 1 96 ? 16.037 8.228 -6.827 1.00 49.22 96 GLY A N 1
ATOM 762 C CA . GLY A 1 96 ? 16.296 9.275 -7.833 1.00 49.22 96 GLY A CA 1
ATOM 763 C C . GLY A 1 96 ? 15.219 9.466 -8.909 1.00 49.22 96 GLY A C 1
ATOM 764 O O . GLY A 1 96 ? 14.662 8.504 -9.431 1.00 49.22 96 GLY A O 1
ATOM 765 N N . TYR A 1 97 ? 14.990 10.728 -9.287 1.00 48.47 97 TYR A N 1
ATOM 766 C CA . TYR A 1 97 ? 14.092 11.149 -10.367 1.00 48.47 97 TYR A CA 1
ATOM 767 C C . TYR A 1 97 ? 14.926 11.629 -11.568 1.00 48.47 97 TYR A C 1
ATOM 769 O O . TYR A 1 97 ? 15.742 12.536 -11.432 1.00 48.47 97 TYR A O 1
ATOM 777 N N . GLY A 1 98 ? 14.766 11.008 -12.744 1.00 54.94 98 GLY A N 1
ATOM 778 C CA . GLY A 1 98 ? 15.490 11.398 -13.963 1.00 54.94 98 GLY A CA 1
ATOM 779 C C . GLY A 1 98 ? 15.420 10.364 -15.094 1.00 54.94 98 GLY A C 1
ATOM 780 O O . GLY A 1 98 ? 14.917 9.256 -14.905 1.00 54.94 98 GLY A O 1
ATOM 781 N N . ALA A 1 99 ? 15.954 10.707 -16.273 1.00 55.25 99 ALA A N 1
ATOM 782 C CA . ALA A 1 99 ? 15.898 9.843 -17.458 1.00 55.25 99 ALA A CA 1
ATOM 783 C C . ALA A 1 99 ? 16.657 8.513 -17.284 1.00 55.25 99 ALA A C 1
ATOM 785 O O . ALA A 1 99 ? 16.135 7.453 -17.625 1.00 55.25 99 ALA A O 1
ATOM 786 N N . ALA A 1 100 ? 17.853 8.551 -16.688 1.00 59.25 100 ALA A N 1
ATOM 787 C CA . ALA A 1 100 ? 18.652 7.355 -16.420 1.00 59.25 100 ALA A CA 1
ATOM 788 C C . ALA A 1 100 ? 18.014 6.422 -15.359 1.00 59.25 100 ALA A C 1
ATOM 790 O O . ALA A 1 100 ? 17.887 5.230 -15.640 1.00 59.25 100 ALA A O 1
ATOM 791 N N . PRO A 1 101 ? 17.516 6.914 -14.203 1.00 64.62 101 PRO A N 1
ATOM 792 C CA . PRO A 1 101 ? 16.713 6.103 -13.280 1.00 64.62 101 PRO A CA 1
ATOM 793 C C . PRO A 1 101 ? 15.460 5.481 -13.915 1.00 64.62 101 PRO A C 1
ATOM 795 O O . PRO A 1 101 ? 15.150 4.327 -13.640 1.00 64.62 101 PRO A O 1
ATOM 798 N N . ARG A 1 102 ? 14.765 6.192 -14.814 1.00 64.81 102 ARG A N 1
ATOM 799 C CA . ARG A 1 102 ? 13.582 5.675 -15.535 1.00 64.81 102 ARG A CA 1
ATOM 800 C C . ARG A 1 102 ? 13.916 4.579 -16.543 1.00 64.81 102 ARG A C 1
ATOM 802 O O . ARG A 1 102 ? 13.207 3.584 -16.641 1.00 64.81 102 ARG A O 1
ATOM 809 N N . LEU A 1 103 ? 15.026 4.714 -17.259 1.00 61.34 103 LEU A N 1
ATOM 810 C CA . LEU A 1 103 ? 15.540 3.648 -18.121 1.00 61.34 103 LEU A CA 1
ATOM 811 C C . LEU A 1 103 ? 15.981 2.423 -17.308 1.00 61.34 103 LEU A C 1
ATOM 813 O O . LEU A 1 103 ? 15.701 1.289 -17.694 1.00 61.34 103 LEU A O 1
ATOM 817 N N . MET A 1 104 ? 16.592 2.637 -16.142 1.00 65.06 104 MET A N 1
ATOM 818 C CA . MET A 1 104 ? 16.907 1.561 -15.197 1.00 65.06 104 MET A CA 1
ATOM 819 C C . MET A 1 104 ? 15.642 0.885 -14.649 1.00 65.06 104 MET A C 1
ATOM 821 O O . MET A 1 104 ? 15.623 -0.344 -14.540 1.00 65.06 104 MET A O 1
ATOM 825 N N . TRP A 1 105 ? 14.582 1.662 -14.384 1.00 65.50 105 TRP A N 1
ATOM 826 C CA . TRP A 1 105 ? 13.253 1.156 -14.033 1.00 65.50 105 TRP A CA 1
ATOM 827 C C . TRP A 1 105 ? 12.734 0.182 -15.104 1.00 65.50 105 TRP A C 1
ATOM 829 O O . TRP A 1 105 ? 12.462 -0.986 -14.817 1.00 65.50 105 TRP A O 1
ATOM 839 N N . ALA A 1 106 ? 12.703 0.647 -16.359 1.00 63.59 106 ALA A N 1
ATOM 840 C CA . ALA A 1 106 ? 12.209 -0.099 -17.517 1.00 63.59 106 ALA A CA 1
ATOM 841 C C . ALA A 1 106 ? 12.947 -1.428 -17.743 1.00 63.59 106 ALA A C 1
ATOM 843 O O . ALA A 1 106 ? 12.334 -2.439 -18.072 1.00 63.59 106 ALA A O 1
ATOM 844 N N . ILE A 1 107 ? 14.276 -1.414 -17.600 1.00 65.38 107 ILE A N 1
ATOM 845 C CA . ILE A 1 107 ? 15.135 -2.521 -18.039 1.00 65.38 107 ILE A CA 1
ATOM 846 C C . ILE A 1 107 ? 15.365 -3.550 -16.926 1.00 65.38 107 ILE A C 1
ATOM 848 O O . ILE A 1 107 ? 15.466 -4.740 -17.212 1.00 65.38 107 ILE A O 1
ATOM 852 N N . ARG A 1 108 ? 15.500 -3.126 -15.662 1.00 64.06 108 ARG A N 1
ATOM 853 C CA . ARG A 1 108 ? 16.024 -4.000 -14.588 1.00 64.06 108 ARG A CA 1
ATOM 854 C C . ARG A 1 108 ? 15.074 -4.229 -13.423 1.00 64.06 108 ARG A C 1
ATOM 856 O O . ARG A 1 108 ? 15.336 -5.084 -12.579 1.00 64.06 108 ARG A O 1
ATOM 863 N N . ILE A 1 109 ? 14.028 -3.425 -13.333 1.00 64.44 109 ILE A N 1
ATOM 864 C CA . ILE A 1 109 ? 13.341 -3.179 -12.069 1.00 64.44 109 ILE A CA 1
ATOM 865 C C . ILE A 1 109 ? 11.836 -3.446 -12.193 1.00 64.44 109 ILE A C 1
ATOM 867 O O . ILE A 1 109 ? 11.248 -3.930 -11.227 1.00 64.44 109 ILE A O 1
ATOM 871 N N . LYS A 1 110 ? 11.247 -3.259 -13.384 1.00 69.06 110 LYS A N 1
ATOM 872 C CA . LYS A 1 110 ? 9.828 -3.510 -13.686 1.00 69.06 110 LYS A CA 1
ATOM 873 C C . LYS A 1 110 ? 9.287 -4.822 -13.104 1.00 69.06 110 LYS A C 1
ATOM 875 O O . LYS A 1 110 ? 8.359 -4.783 -12.314 1.00 69.06 110 LYS A O 1
ATOM 880 N N . GLY A 1 111 ? 9.934 -5.961 -13.365 1.00 69.25 111 GLY A N 1
ATOM 881 C CA . GLY A 1 111 ? 9.447 -7.253 -12.854 1.00 69.25 111 GLY A CA 1
ATOM 882 C C . GLY A 1 111 ? 9.419 -7.370 -11.321 1.00 69.25 111 GLY A C 1
ATOM 883 O O . GLY A 1 111 ? 8.628 -8.130 -10.775 1.00 69.25 111 GLY A O 1
ATOM 884 N N . ARG A 1 112 ? 10.255 -6.606 -10.601 1.00 69.75 112 ARG A N 1
ATOM 885 C CA . ARG A 1 112 ? 10.188 -6.519 -9.130 1.00 69.75 112 ARG A CA 1
ATOM 886 C C . ARG A 1 112 ? 9.117 -5.531 -8.673 1.00 69.75 112 ARG A C 1
ATOM 888 O O . ARG A 1 112 ? 8.476 -5.792 -7.662 1.00 69.75 112 ARG A O 1
ATOM 895 N N . ALA A 1 113 ? 8.927 -4.432 -9.407 1.00 70.06 113 ALA A N 1
ATOM 896 C CA . ALA A 1 113 ? 7.848 -3.477 -9.162 1.00 70.06 113 ALA A CA 1
ATOM 897 C C . ALA A 1 113 ? 6.479 -4.148 -9.311 1.00 70.06 113 ALA A C 1
ATOM 899 O O . ALA A 1 113 ? 5.637 -3.973 -8.443 1.00 70.06 113 ALA A O 1
ATOM 900 N N . ASP A 1 114 ? 6.290 -4.971 -10.344 1.00 79.38 114 ASP A N 1
ATOM 901 C CA . ASP A 1 114 ? 5.042 -5.704 -10.577 1.00 79.38 114 ASP A CA 1
ATOM 902 C C . ASP A 1 114 ? 4.712 -6.635 -9.399 1.00 79.38 114 ASP A C 1
ATOM 904 O O . ASP A 1 114 ? 3.569 -6.691 -8.955 1.00 79.38 114 ASP A O 1
ATOM 908 N N . GLY A 1 115 ? 5.723 -7.304 -8.827 1.00 77.81 115 GLY A N 1
ATOM 909 C CA . GLY A 1 115 ? 5.556 -8.118 -7.618 1.00 77.81 115 GLY A CA 1
ATOM 910 C C . GLY A 1 115 ? 5.167 -7.300 -6.381 1.00 77.81 115 GLY A C 1
ATOM 911 O O . GLY A 1 115 ? 4.335 -7.740 -5.594 1.00 77.81 115 GLY A O 1
ATOM 912 N N . VAL A 1 116 ? 5.722 -6.094 -6.223 1.00 78.25 116 VAL A N 1
ATOM 913 C CA . VAL A 1 116 ? 5.315 -5.163 -5.156 1.00 78.25 116 VAL A CA 1
ATOM 914 C C . VAL A 1 116 ? 3.879 -4.688 -5.362 1.00 78.25 116 VAL A C 1
ATOM 916 O O . VAL A 1 116 ? 3.091 -4.721 -4.423 1.00 78.25 116 VAL A O 1
ATOM 919 N N . VAL A 1 117 ? 3.529 -4.276 -6.583 1.00 84.00 117 VAL A N 1
ATOM 920 C CA . VAL A 1 117 ? 2.176 -3.818 -6.926 1.00 84.00 117 VAL A CA 1
ATOM 921 C C . VAL A 1 117 ? 1.162 -4.918 -6.652 1.00 84.00 117 VAL A C 1
ATOM 923 O O . VAL A 1 117 ? 0.163 -4.650 -5.999 1.00 84.00 117 VAL A O 1
ATOM 926 N N . ALA A 1 118 ? 1.439 -6.152 -7.079 1.00 86.25 118 ALA A N 1
ATOM 927 C CA . ALA A 1 118 ? 0.555 -7.286 -6.839 1.00 86.25 118 ALA A CA 1
ATOM 928 C C . ALA A 1 118 ? 0.315 -7.521 -5.339 1.00 86.25 118 ALA A C 1
ATOM 930 O O . ALA A 1 118 ? -0.837 -7.603 -4.922 1.00 86.25 118 ALA A O 1
ATOM 931 N N . LEU A 1 119 ? 1.379 -7.548 -4.525 1.00 84.56 119 LEU A N 1
ATOM 932 C CA . LEU A 1 119 ? 1.270 -7.735 -3.072 1.00 84.56 119 LEU A CA 1
ATOM 933 C C . LEU A 1 119 ? 0.447 -6.629 -2.400 1.00 84.56 119 LEU A C 1
ATOM 935 O O . LEU A 1 119 ? -0.427 -6.917 -1.586 1.00 84.56 119 LEU A O 1
ATOM 939 N N . LEU A 1 120 ? 0.720 -5.364 -2.734 1.00 85.06 120 LEU A N 1
ATOM 940 C CA . LEU A 1 120 ? 0.015 -4.229 -2.137 1.00 85.06 120 LEU A CA 1
ATOM 941 C C . LEU A 1 120 ? -1.449 -4.171 -2.589 1.00 85.06 120 LEU A C 1
ATOM 943 O O . LEU A 1 120 ? -2.327 -3.933 -1.766 1.00 85.06 120 LEU A O 1
ATOM 947 N N . GLN A 1 121 ? -1.729 -4.424 -3.871 1.00 89.69 121 GLN A N 1
ATOM 948 C CA . GLN A 1 121 ? -3.096 -4.458 -4.394 1.00 89.69 121 GLN A CA 1
ATOM 949 C C . GLN A 1 121 ? -3.912 -5.598 -3.791 1.00 89.69 121 GLN A C 1
ATOM 951 O O . GLN A 1 121 ? -5.073 -5.388 -3.451 1.00 89.69 121 GLN A O 1
ATOM 956 N N . GLU A 1 122 ? -3.324 -6.785 -3.647 1.00 89.19 122 GLU A N 1
ATOM 957 C CA . GLU A 1 122 ? -3.983 -7.924 -3.011 1.00 89.19 122 GLU A CA 1
ATOM 958 C C . GLU A 1 122 ? -4.292 -7.628 -1.541 1.00 89.19 122 GLU A C 1
ATOM 960 O O . GLU A 1 122 ? -5.423 -7.827 -1.102 1.00 89.19 122 GLU A O 1
ATOM 965 N N . ALA A 1 123 ? -3.332 -7.071 -0.798 1.00 85.81 123 ALA A N 1
ATOM 966 C CA . ALA A 1 123 ? -3.535 -6.690 0.596 1.00 85.81 123 ALA A CA 1
ATOM 967 C C . ALA A 1 123 ? -4.626 -5.613 0.751 1.00 85.81 123 ALA A C 1
ATOM 969 O O . ALA A 1 123 ? -5.519 -5.762 1.586 1.00 85.81 123 ALA A O 1
ATOM 970 N N . THR A 1 124 ? -4.608 -4.572 -0.093 1.00 88.38 124 THR A N 1
ATOM 971 C CA . THR A 1 124 ? -5.663 -3.548 -0.133 1.00 88.38 124 THR A CA 1
ATOM 972 C C . THR A 1 124 ? -7.025 -4.165 -0.434 1.00 88.38 124 THR A C 1
ATOM 974 O O . THR A 1 124 ? -7.981 -3.909 0.293 1.00 88.38 124 THR A O 1
ATOM 977 N N . LYS A 1 125 ? -7.114 -5.012 -1.463 1.00 91.25 125 LYS A N 1
ATOM 978 C CA . LYS A 1 125 ? -8.365 -5.653 -1.870 1.00 91.25 125 LYS A CA 1
ATOM 979 C C . LYS A 1 125 ? -8.929 -6.549 -0.767 1.00 91.25 125 LYS A C 1
ATOM 981 O O . LYS A 1 125 ? -10.106 -6.436 -0.449 1.00 91.25 125 LYS A O 1
ATOM 986 N N . ASN A 1 126 ? -8.100 -7.403 -0.168 1.00 88.56 126 ASN A N 1
ATOM 987 C CA . ASN A 1 126 ? -8.521 -8.311 0.901 1.00 88.56 126 ASN A CA 1
ATOM 988 C C . ASN A 1 126 ? -9.064 -7.538 2.108 1.00 88.56 126 ASN A C 1
ATOM 990 O O . ASN A 1 126 ? -10.061 -7.939 2.708 1.00 88.56 126 ASN A O 1
ATOM 994 N N . PHE A 1 127 ? -8.432 -6.411 2.438 1.00 89.38 127 PHE A N 1
ATOM 995 C CA . PHE A 1 127 ? -8.907 -5.536 3.498 1.00 89.38 127 PHE A CA 1
ATOM 996 C C . PHE A 1 127 ? -10.245 -4.867 3.127 1.00 89.38 127 PHE A C 1
ATOM 998 O O . PHE A 1 127 ? -11.203 -4.942 3.893 1.00 89.38 127 PHE A O 1
ATOM 1005 N N . GLU A 1 128 ? -10.350 -4.253 1.945 1.00 87.75 128 GLU A N 1
ATOM 1006 C CA . GLU A 1 128 ? -11.574 -3.570 1.494 1.00 87.75 128 GLU A CA 1
ATOM 1007 C C . GLU A 1 128 ? -12.771 -4.522 1.357 1.00 87.75 128 GLU A C 1
ATOM 1009 O O . GLU A 1 128 ? -13.879 -4.184 1.767 1.00 87.75 128 GLU A O 1
ATOM 1014 N N . GLU A 1 129 ? -12.565 -5.729 0.828 1.00 89.25 129 GLU A N 1
ATOM 1015 C CA . GLU A 1 129 ? -13.610 -6.755 0.741 1.00 89.25 129 GLU A CA 1
ATOM 1016 C C . GLU A 1 129 ? -14.000 -7.278 2.128 1.00 89.25 129 GLU A C 1
ATOM 1018 O O . GLU A 1 129 ? -15.180 -7.527 2.388 1.00 89.25 129 GLU A O 1
ATOM 1023 N N . GLY A 1 130 ? -13.025 -7.401 3.032 1.00 87.25 130 GLY A N 1
ATOM 1024 C CA . GLY A 1 130 ? -13.238 -7.834 4.406 1.00 87.25 130 GLY A CA 1
ATOM 1025 C C . GLY A 1 130 ? -14.052 -6.846 5.240 1.00 87.25 130 GLY A C 1
ATOM 1026 O O . GLY A 1 130 ? -14.783 -7.290 6.119 1.00 87.25 130 GLY A O 1
ATOM 1027 N N . PHE A 1 131 ? -13.966 -5.544 4.969 1.00 87.69 131 PHE A N 1
ATOM 1028 C CA . PHE A 1 131 ? -14.596 -4.498 5.785 1.00 87.69 131 PHE A CA 1
ATOM 1029 C C . PHE A 1 131 ? -15.415 -3.500 4.962 1.00 87.69 131 PHE A C 1
ATOM 1031 O O . PHE A 1 131 ? -15.439 -2.303 5.243 1.00 87.69 131 PHE A O 1
ATOM 1038 N N . LYS A 1 132 ? -16.065 -3.974 3.896 1.00 87.38 132 LYS A N 1
ATOM 1039 C CA . LYS A 1 132 ? -16.747 -3.110 2.926 1.00 87.38 132 LYS A CA 1
ATOM 1040 C C . LYS A 1 132 ? -17.806 -2.199 3.559 1.00 87.38 132 LYS A C 1
ATOM 1042 O O . LYS A 1 132 ? -17.883 -1.024 3.211 1.00 87.38 132 LYS A O 1
ATOM 1047 N N . ALA A 1 133 ? -18.617 -2.735 4.471 1.00 83.88 133 ALA A N 1
ATOM 1048 C CA . ALA A 1 133 ? -19.701 -1.986 5.106 1.00 83.88 133 ALA A CA 1
ATOM 1049 C C . ALA A 1 133 ? -19.149 -0.885 6.020 1.00 83.88 133 ALA A C 1
ATOM 1051 O O . ALA A 1 133 ? -19.594 0.260 5.983 1.00 83.88 133 ALA A O 1
ATOM 1052 N N . GLU A 1 134 ? -18.118 -1.220 6.786 1.00 83.44 134 GLU A N 1
ATOM 1053 C CA . GLU A 1 134 ? -17.394 -0.286 7.626 1.00 83.44 134 GLU A CA 1
ATOM 1054 C C . GLU A 1 134 ? -16.684 0.774 6.764 1.00 83.44 134 GLU A C 1
ATOM 1056 O O . GLU A 1 134 ? -16.537 1.925 7.180 1.00 83.44 134 GLU A O 1
ATOM 1061 N N . PHE A 1 135 ? -16.254 0.420 5.542 1.00 78.25 135 PHE A N 1
ATOM 1062 C CA . PHE A 1 135 ? -15.630 1.335 4.574 1.00 78.25 135 PHE A CA 1
ATOM 1063 C C . PHE A 1 135 ? -16.600 2.391 4.084 1.00 78.25 135 PHE A C 1
ATOM 1065 O O . PHE A 1 135 ? -16.280 3.581 4.110 1.00 78.25 135 PHE A O 1
ATOM 1072 N N . GLU A 1 136 ? -17.797 1.966 3.704 1.00 81.81 136 GLU A N 1
ATOM 1073 C CA . GLU A 1 136 ? -18.881 2.863 3.321 1.00 81.81 136 GLU A CA 1
ATOM 1074 C C . GLU A 1 136 ? -19.288 3.769 4.492 1.00 81.81 136 GLU A C 1
ATOM 1076 O O . GLU A 1 136 ? -19.482 4.969 4.305 1.00 81.81 136 GLU A O 1
ATOM 1081 N N . GLU A 1 137 ? -19.347 3.246 5.718 1.00 81.00 137 GLU A N 1
ATOM 1082 C CA . GLU A 1 137 ? -19.664 4.053 6.900 1.00 81.00 137 GLU A CA 1
ATOM 1083 C C . GLU A 1 137 ? -18.597 5.126 7.167 1.00 81.00 137 GLU A C 1
ATOM 1085 O O . GLU A 1 137 ? -18.917 6.297 7.360 1.00 81.00 137 GLU A O 1
ATOM 1090 N N . LEU A 1 138 ? -17.317 4.755 7.109 1.00 75.69 138 LEU A N 1
ATOM 1091 C CA . LEU A 1 138 ? -16.210 5.684 7.330 1.00 75.69 138 LEU A CA 1
ATOM 1092 C C . LEU A 1 138 ? -16.102 6.746 6.229 1.00 75.69 138 LEU A C 1
ATOM 1094 O O . LEU A 1 138 ? -15.730 7.881 6.523 1.00 75.69 138 LEU A O 1
ATOM 1098 N N . GLN A 1 139 ? -16.471 6.435 4.984 1.00 77.50 139 GLN A N 1
ATOM 1099 C CA . GLN A 1 139 ? -16.577 7.448 3.924 1.00 77.50 139 GLN A CA 1
ATOM 1100 C C . GLN A 1 139 ? -17.648 8.509 4.217 1.00 77.50 139 GLN A C 1
ATOM 1102 O O . GLN A 1 139 ? -17.521 9.639 3.747 1.00 77.50 139 GLN A O 1
ATOM 1107 N N . ASN A 1 140 ? -18.664 8.172 5.016 1.00 80.06 140 ASN A N 1
ATOM 1108 C CA . ASN A 1 140 ? -19.731 9.089 5.423 1.00 80.06 140 ASN A CA 1
ATOM 1109 C C . ASN A 1 140 ? -19.417 9.869 6.716 1.00 80.06 140 ASN A C 1
ATOM 1111 O O . ASN A 1 140 ? -20.185 10.754 7.095 1.00 80.06 140 ASN A O 1
ATOM 1115 N N . THR A 1 141 ? -18.297 9.578 7.384 1.00 80.50 141 THR A N 1
ATOM 1116 C CA . THR A 1 141 ? -17.826 10.314 8.567 1.00 80.50 141 THR A CA 1
ATOM 1117 C C . THR A 1 141 ? -17.490 11.766 8.211 1.00 80.50 141 THR A C 1
ATOM 1119 O O . THR A 1 141 ? -16.952 12.058 7.139 1.00 80.50 141 THR A O 1
ATOM 1122 N N . SER A 1 142 ? -17.767 12.705 9.119 1.00 84.62 142 SER A N 1
ATOM 1123 C CA . SER A 1 142 ? -17.500 14.124 8.866 1.00 84.62 142 SER A CA 1
ATOM 1124 C C . SER A 1 142 ? -15.996 14.421 8.763 1.00 84.62 142 SER A C 1
ATOM 1126 O O . SER A 1 142 ? -15.164 13.771 9.396 1.00 84.62 142 SER A O 1
ATOM 1128 N N . ALA A 1 143 ? -15.619 15.462 8.011 1.00 83.75 143 ALA A N 1
ATOM 1129 C CA . ALA A 1 143 ? -14.213 15.868 7.885 1.00 83.75 143 ALA A CA 1
ATOM 1130 C C . ALA A 1 143 ? -13.558 16.205 9.244 1.00 83.75 143 ALA A C 1
ATOM 1132 O O . ALA A 1 143 ? -12.360 15.994 9.429 1.00 83.75 143 ALA A O 1
ATOM 1133 N N . ALA A 1 144 ? -14.346 16.712 10.200 1.00 80.75 144 ALA A N 1
ATOM 1134 C CA . ALA A 1 144 ? -13.879 17.039 11.544 1.00 80.75 144 ALA A CA 1
ATOM 1135 C C . ALA A 1 144 ? -13.552 15.781 12.364 1.00 80.75 144 ALA A C 1
ATOM 1137 O O . ALA A 1 144 ? -12.496 15.720 12.992 1.00 80.75 144 ALA A O 1
ATOM 1138 N N . GLU A 1 145 ? -14.416 14.767 12.324 1.00 79.19 145 GLU A N 1
ATOM 1139 C CA . GLU A 1 145 ? -14.168 13.472 12.971 1.00 79.19 145 GLU A CA 1
ATOM 1140 C C . GLU A 1 145 ? -12.986 12.749 12.320 1.00 79.19 145 GLU A C 1
ATOM 1142 O O . GLU A 1 145 ? -12.107 12.252 13.022 1.00 79.19 145 GLU A O 1
ATOM 1147 N N . TRP A 1 146 ? -12.883 12.788 10.988 1.00 81.62 146 TRP A N 1
ATOM 1148 C CA . TRP A 1 146 ? -11.718 12.281 10.259 1.00 81.62 146 TRP A CA 1
ATOM 1149 C C . TRP A 1 146 ? -10.406 12.910 10.734 1.00 81.62 146 TRP A C 1
ATOM 1151 O O . TRP A 1 146 ? -9.443 12.192 10.995 1.00 81.62 146 TRP A O 1
ATOM 1161 N N . ALA A 1 147 ? -10.360 14.236 10.881 1.00 81.00 147 ALA A N 1
ATOM 1162 C CA . ALA A 1 147 ? -9.169 14.935 11.362 1.00 81.00 147 ALA A CA 1
ATOM 1163 C C . ALA A 1 147 ? -8.821 14.572 12.817 1.00 81.00 147 ALA A C 1
ATOM 1165 O O . ALA A 1 147 ? -7.644 14.478 13.170 1.00 81.00 147 ALA A O 1
ATOM 1166 N N . GLN A 1 148 ? -9.830 14.345 13.665 1.00 82.12 148 GLN A N 1
ATOM 1167 C CA . GLN A 1 148 ? -9.618 13.891 15.040 1.00 82.12 148 GLN A CA 1
ATOM 1168 C C . GLN A 1 148 ? -9.040 12.474 15.089 1.00 82.12 148 GLN A C 1
ATOM 1170 O O . GLN A 1 148 ? -8.064 12.249 15.808 1.00 82.12 148 GLN A O 1
ATOM 1175 N N . PHE A 1 149 ? -9.598 11.538 14.317 1.00 80.44 149 PHE A N 1
ATOM 1176 C CA . PHE A 1 149 ? -9.084 10.171 14.254 1.00 80.44 149 PHE A CA 1
ATOM 1177 C C . PHE A 1 149 ? -7.680 10.108 13.655 1.00 80.44 149 PHE A C 1
ATOM 1179 O O . PHE A 1 149 ? -6.838 9.379 14.169 1.00 80.44 149 PHE A O 1
ATOM 1186 N N . ASP A 1 150 ? -7.397 10.911 12.629 1.00 77.56 150 ASP A N 1
ATOM 1187 C CA . ASP A 1 150 ? -6.069 11.003 12.019 1.00 77.56 150 ASP A CA 1
ATOM 1188 C C . ASP A 1 150 ? -5.018 11.501 13.018 1.00 77.56 150 ASP A C 1
ATOM 1190 O O . ASP A 1 150 ? -3.965 10.888 13.191 1.00 77.56 150 ASP A O 1
ATOM 1194 N N . LYS A 1 151 ? -5.343 12.567 13.763 1.00 81.31 151 LYS A N 1
ATOM 1195 C CA . LYS A 1 151 ? -4.475 13.086 14.826 1.00 81.31 151 LYS A CA 1
ATOM 1196 C C . LYS A 1 151 ? -4.224 12.040 15.911 1.00 81.31 151 LYS A C 1
ATOM 1198 O O . LYS A 1 151 ? -3.102 11.923 16.398 1.00 81.31 151 LYS A O 1
ATOM 1203 N N . LEU A 1 152 ? -5.253 11.287 16.298 1.00 78.50 152 LEU A N 1
ATOM 1204 C CA . LEU A 1 152 ? -5.112 10.231 17.295 1.00 78.50 152 LEU A CA 1
ATOM 1205 C C . LEU A 1 152 ? -4.256 9.069 16.775 1.00 78.50 152 LEU A C 1
ATOM 1207 O O . LEU A 1 152 ? -3.391 8.580 17.493 1.00 78.50 152 LEU A O 1
ATOM 1211 N N . GLY A 1 153 ? -4.458 8.669 15.519 1.00 73.38 153 GLY A N 1
ATOM 1212 C CA . GLY A 1 153 ? -3.675 7.624 14.871 1.00 73.38 153 GLY A CA 1
ATOM 1213 C C . GLY A 1 153 ? -2.194 7.972 14.775 1.00 73.38 153 GLY A C 1
ATOM 1214 O O . GLY A 1 153 ? -1.361 7.111 15.040 1.00 73.38 153 GLY A O 1
ATOM 1215 N N . TYR A 1 154 ? -1.870 9.231 14.475 1.00 74.75 154 TYR A N 1
ATOM 1216 C CA . TYR A 1 154 ? -0.492 9.725 14.495 1.00 74.75 154 TYR A CA 1
ATOM 1217 C C . TYR A 1 154 ? 0.130 9.662 15.901 1.00 74.75 154 TYR A C 1
ATOM 1219 O O . TYR A 1 154 ? 1.267 9.226 16.062 1.00 74.75 154 TYR A O 1
ATOM 1227 N N . LEU A 1 155 ? -0.619 10.043 16.942 1.00 75.06 155 LEU A N 1
ATOM 1228 C CA . LEU A 1 155 ? -0.138 9.950 18.326 1.00 75.06 155 LEU A CA 1
ATOM 1229 C C . LEU A 1 155 ? 0.121 8.497 18.756 1.00 75.06 155 LEU A C 1
ATOM 1231 O O . LEU A 1 155 ? 1.119 8.240 19.425 1.00 75.06 155 LEU A O 1
ATOM 1235 N N . MET A 1 156 ? -0.733 7.553 18.343 1.00 69.88 156 MET A N 1
ATOM 1236 C CA . MET A 1 156 ? -0.527 6.125 18.616 1.00 69.88 156 MET A CA 1
ATOM 1237 C C . MET A 1 156 ? 0.730 5.580 17.924 1.00 69.88 156 MET A C 1
ATOM 1239 O O . MET A 1 156 ? 1.477 4.821 18.536 1.00 69.88 156 MET A O 1
ATOM 1243 N N . GLU A 1 157 ? 1.005 5.984 16.680 1.00 66.31 157 GLU A N 1
ATOM 1244 C CA . GLU A 1 157 ? 2.259 5.624 16.001 1.00 66.31 157 GLU A CA 1
ATOM 1245 C C . GLU A 1 157 ? 3.481 6.176 16.723 1.00 66.31 157 GLU A C 1
ATOM 1247 O O . GLU A 1 157 ? 4.427 5.437 16.975 1.00 66.31 157 GLU A O 1
ATOM 1252 N N . MET A 1 158 ? 3.463 7.462 17.083 1.00 62.16 158 MET A N 1
ATOM 1253 C CA . MET A 1 158 ? 4.588 8.067 17.794 1.00 62.16 158 MET A CA 1
ATOM 1254 C C . MET A 1 158 ? 4.854 7.375 19.131 1.00 62.16 158 MET A C 1
ATOM 1256 O O . MET A 1 158 ? 6.011 7.199 19.496 1.00 62.16 158 MET A O 1
ATOM 1260 N N . SER A 1 159 ? 3.810 6.936 19.841 1.00 56.19 159 SER A N 1
ATOM 1261 C CA . SER A 1 159 ? 3.979 6.198 21.097 1.00 56.19 159 SER A CA 1
ATOM 1262 C C . SER A 1 159 ? 4.582 4.799 20.930 1.00 56.19 159 SER A C 1
ATOM 1264 O O . SER A 1 159 ? 5.179 4.299 21.874 1.00 56.19 159 SER A O 1
ATOM 1266 N N . LEU A 1 160 ? 4.470 4.189 19.743 1.00 52.88 160 LEU A N 1
ATOM 1267 C CA . LEU A 1 160 ? 5.090 2.895 19.425 1.00 52.88 160 LEU A CA 1
ATOM 1268 C C . LEU A 1 160 ? 6.575 3.031 19.048 1.00 52.88 160 LEU A C 1
ATOM 1270 O O . LEU A 1 160 ? 7.326 2.077 19.190 1.00 52.88 160 LEU A O 1
ATOM 1274 N N . VAL A 1 161 ? 7.015 4.206 18.583 1.00 45.72 161 VAL A N 1
ATOM 1275 C CA . VAL A 1 161 ? 8.427 4.459 18.227 1.00 45.72 161 VAL A CA 1
ATOM 1276 C C . VAL A 1 161 ? 9.297 4.704 19.468 1.00 45.72 161 VAL A C 1
ATOM 1278 O O . VAL A 1 161 ? 10.498 4.468 19.430 1.00 45.72 161 VAL A O 1
ATOM 1281 N N . VAL A 1 162 ? 8.705 5.115 20.595 1.00 42.84 162 VAL A N 1
ATOM 1282 C CA . VAL A 1 162 ? 9.444 5.405 21.842 1.00 42.84 162 VAL A CA 1
ATOM 1283 C C . VAL A 1 162 ? 9.848 4.133 22.608 1.00 42.84 162 VAL A C 1
ATOM 1285 O O . VAL A 1 162 ? 10.624 4.215 23.551 1.00 42.84 162 VAL A O 1
ATOM 1288 N N . THR A 1 163 ? 9.392 2.942 22.207 1.00 42.50 163 THR A N 1
ATOM 1289 C CA . THR A 1 163 ? 9.746 1.685 22.896 1.00 42.50 163 THR A CA 1
ATOM 1290 C C . THR A 1 163 ? 10.951 0.939 22.316 1.00 42.50 163 THR A C 1
ATOM 1292 O O . THR A 1 163 ? 11.437 0.032 22.979 1.00 42.50 163 THR A O 1
ATOM 1295 N N . ASP A 1 164 ? 11.471 1.324 21.144 1.00 39.25 164 ASP A N 1
ATOM 1296 C CA . ASP A 1 164 ? 12.596 0.616 20.497 1.00 39.25 164 ASP A CA 1
ATOM 1297 C C . ASP A 1 164 ? 13.965 1.315 20.666 1.00 39.25 164 ASP A C 1
ATOM 1299 O O . ASP A 1 164 ? 14.986 0.764 20.252 1.00 39.25 164 ASP A O 1
ATOM 1303 N N . GLU A 1 165 ? 14.029 2.502 21.287 1.00 41.50 165 GLU A N 1
ATOM 1304 C CA . GLU A 1 165 ? 15.296 3.231 21.509 1.00 41.50 165 GLU A CA 1
ATOM 1305 C C . GLU A 1 165 ? 15.883 3.093 22.931 1.00 41.50 165 GLU A C 1
ATOM 1307 O O . GLU A 1 165 ? 16.993 3.569 23.158 1.00 41.50 165 GLU A O 1
ATOM 1312 N N . ASP A 1 166 ? 15.230 2.381 23.861 1.00 43.91 166 ASP A N 1
ATOM 1313 C CA . ASP A 1 166 ? 15.647 2.331 25.282 1.00 43.91 166 ASP A CA 1
ATOM 1314 C C . ASP A 1 166 ? 16.115 0.950 25.799 1.00 43.91 166 ASP A C 1
ATOM 1316 O O . ASP A 1 166 ? 16.296 0.758 26.999 1.00 43.91 166 ASP A O 1
ATOM 1320 N N . GLU A 1 167 ? 16.395 -0.016 24.915 1.00 42.72 167 GLU A N 1
ATOM 1321 C CA . GLU A 1 167 ? 17.074 -1.280 25.294 1.00 42.72 167 GLU A CA 1
ATOM 1322 C C . GLU A 1 167 ? 18.553 -1.337 24.854 1.00 42.72 167 GLU A C 1
ATOM 1324 O O . GLU A 1 167 ? 19.209 -2.375 24.938 1.00 42.72 167 GLU A O 1
ATOM 1329 N N . GLY A 1 168 ? 19.111 -0.209 24.402 1.00 41.53 168 GLY A N 1
ATOM 1330 C CA . GLY A 1 168 ? 20.423 -0.151 23.749 1.00 41.53 168 GLY A CA 1
ATOM 1331 C C . GLY A 1 168 ? 21.506 0.685 24.430 1.00 41.53 168 GLY A C 1
ATOM 1332 O O . GLY A 1 168 ? 22.516 0.945 23.782 1.00 41.53 168 GLY A O 1
ATOM 1333 N N . ALA A 1 169 ? 21.335 1.130 25.679 1.00 39.03 169 ALA A N 1
ATOM 1334 C CA . ALA A 1 169 ? 22.373 1.891 26.384 1.00 39.03 169 ALA A CA 1
ATOM 1335 C C . ALA A 1 169 ? 22.284 1.772 27.918 1.00 39.03 169 ALA A C 1
ATOM 1337 O O . ALA A 1 169 ? 22.142 2.763 28.626 1.00 39.03 169 ALA A O 1
ATOM 1338 N N . GLN A 1 170 ? 22.457 0.564 28.462 1.00 39.00 170 GLN A N 1
ATOM 1339 C CA . GLN A 1 170 ? 23.123 0.445 29.766 1.00 39.00 170 GLN A CA 1
ATOM 1340 C C . GLN A 1 170 ? 24.637 0.478 29.525 1.00 39.00 170 GLN A C 1
ATOM 1342 O O . GLN A 1 170 ? 25.344 -0.519 29.648 1.00 39.00 170 GLN A O 1
ATOM 1347 N N . GLU A 1 171 ? 25.137 1.650 29.136 1.00 39.69 171 GLU A N 1
ATOM 1348 C CA . GLU A 1 171 ? 26.524 1.984 29.422 1.00 39.69 171 GLU A CA 1
ATOM 1349 C C . GLU A 1 171 ? 26.566 2.193 30.936 1.00 39.69 171 GLU A C 1
ATOM 1351 O O . GLU A 1 171 ? 25.994 3.142 31.474 1.00 39.69 171 GLU A O 1
ATOM 1356 N N . VAL A 1 172 ? 27.122 1.208 31.641 1.00 42.94 172 VAL A N 1
ATOM 1357 C CA . VAL A 1 172 ? 27.422 1.319 33.063 1.00 42.94 172 VAL A CA 1
ATOM 1358 C C . VAL A 1 172 ? 28.321 2.539 33.198 1.00 42.94 172 VAL A C 1
ATOM 1360 O O . VAL A 1 172 ? 29.496 2.497 32.842 1.00 42.94 172 VAL A O 1
ATOM 1363 N N . VAL A 1 173 ? 27.751 3.645 33.669 1.00 42.44 173 VAL A N 1
ATOM 1364 C CA . VAL A 1 173 ? 28.525 4.770 34.174 1.00 42.44 173 VAL A CA 1
ATOM 1365 C C . VAL A 1 173 ? 29.224 4.239 35.420 1.00 42.44 173 VAL A C 1
ATOM 1367 O O . VAL A 1 17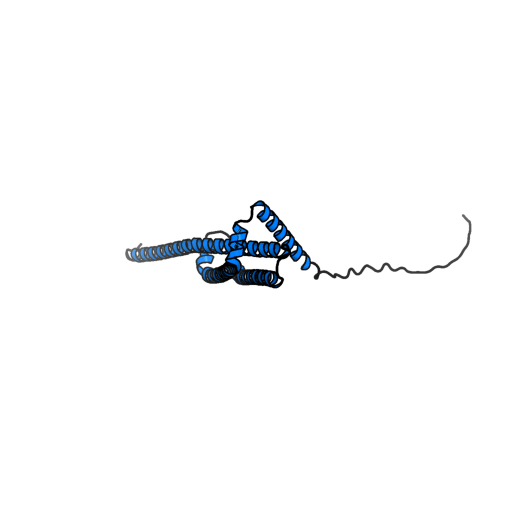3 ? 28.673 4.270 36.519 1.00 42.44 173 VAL A O 1
ATOM 1370 N N . GLU A 1 174 ? 30.420 3.677 35.243 1.00 43.25 174 GLU A N 1
ATOM 1371 C CA . GLU A 1 174 ? 31.375 3.544 36.334 1.00 43.25 174 GLU A CA 1
ATOM 1372 C C . GLU A 1 174 ? 31.711 4.969 36.772 1.00 43.25 174 GLU A C 1
ATOM 1374 O O . GLU A 1 174 ? 32.505 5.678 36.153 1.00 43.25 174 GLU A O 1
ATOM 1379 N N . ALA A 1 175 ? 31.021 5.421 37.818 1.00 44.81 175 ALA A N 1
ATOM 1380 C CA . ALA A 1 175 ? 31.428 6.594 38.561 1.00 44.81 175 ALA A CA 1
ATOM 1381 C C . ALA A 1 175 ? 32.881 6.372 39.016 1.00 44.81 175 ALA A C 1
ATOM 1383 O O . ALA A 1 175 ? 33.184 5.299 39.550 1.00 44.81 175 ALA A O 1
ATOM 1384 N N . PRO A 1 176 ? 33.788 7.348 38.835 1.00 41.84 176 PRO A N 1
ATOM 1385 C CA . PRO A 1 176 ? 35.081 7.280 39.483 1.00 41.84 176 PRO A CA 1
ATOM 1386 C C . PRO A 1 176 ? 34.821 7.236 40.989 1.00 41.84 176 PRO A C 1
ATOM 1388 O O . PRO A 1 176 ? 34.230 8.160 41.546 1.00 41.84 176 PRO A O 1
ATOM 1391 N N . LEU A 1 177 ? 35.219 6.135 41.624 1.00 44.62 177 LEU A N 1
ATOM 1392 C CA . LEU A 1 177 ? 35.331 6.027 43.071 1.00 44.62 177 LEU A CA 1
ATOM 1393 C C . LEU A 1 177 ? 36.282 7.134 43.537 1.00 44.62 177 LEU A C 1
ATOM 1395 O O . LEU A 1 177 ? 37.500 7.009 43.400 1.00 44.62 177 LEU A O 1
ATOM 1399 N N . GLU A 1 178 ? 35.730 8.231 44.052 1.00 49.53 178 GLU A N 1
ATOM 1400 C CA . GLU A 1 178 ? 36.487 9.116 44.924 1.00 49.53 178 GLU A CA 1
ATOM 1401 C C . GLU A 1 178 ? 36.867 8.289 46.152 1.00 49.53 178 GLU A C 1
ATOM 1403 O O . GLU A 1 178 ? 36.016 7.778 46.880 1.00 49.53 178 GLU A O 1
ATOM 1408 N N . ALA A 1 179 ? 38.170 8.066 46.300 1.00 49.34 179 ALA A N 1
ATOM 1409 C CA . ALA A 1 179 ? 38.741 7.429 47.464 1.00 49.34 179 ALA A CA 1
ATOM 1410 C C . ALA A 1 179 ? 38.511 8.346 48.671 1.00 49.34 179 ALA A C 1
ATOM 1412 O O . ALA A 1 179 ? 39.218 9.337 48.851 1.00 49.34 179 ALA A O 1
ATOM 1413 N N . GLU A 1 180 ? 37.522 8.010 49.495 1.00 46.50 180 GLU A N 1
ATOM 1414 C CA . GLU A 1 180 ? 37.560 8.363 50.907 1.00 46.50 180 GLU A CA 1
ATOM 1415 C C . GLU A 1 180 ? 38.703 7.557 51.531 1.00 46.50 180 GLU A C 1
ATOM 1417 O O . GLU A 1 180 ? 38.564 6.359 51.784 1.00 46.50 180 GLU A O 1
ATOM 1422 N N . ASP A 1 181 ? 39.858 8.203 51.711 1.00 49.56 181 ASP A N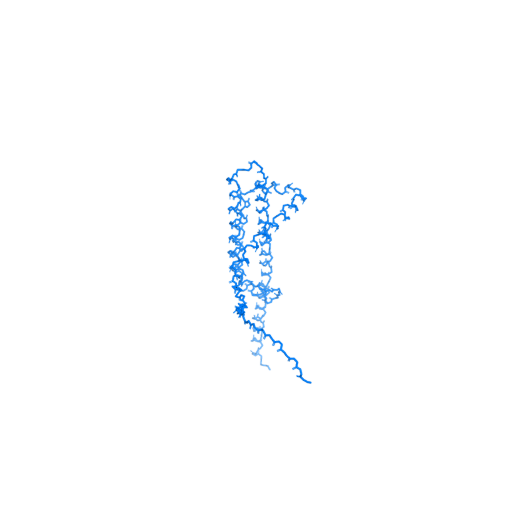 1
ATOM 1423 C CA . ASP A 1 181 ? 40.848 7.738 52.675 1.00 49.56 181 ASP A CA 1
ATOM 1424 C C . ASP A 1 181 ? 40.576 8.419 54.015 1.00 49.56 181 ASP A C 1
ATOM 1426 O O . ASP A 1 181 ? 40.434 9.638 54.138 1.00 49.56 181 ASP A O 1
ATOM 1430 N N . SER A 1 182 ? 40.414 7.543 54.987 1.00 45.34 182 SER A N 1
ATOM 1431 C CA . SER A 1 182 ? 39.871 7.713 56.319 1.00 45.34 182 SER A CA 1
ATOM 1432 C C . SER A 1 182 ? 40.980 7.838 57.361 1.00 45.34 182 SER A C 1
ATOM 1434 O O . SER A 1 182 ? 41.975 7.125 57.274 1.00 45.34 182 SER A O 1
ATOM 1436 N N . GLY A 1 183 ? 40.711 8.595 58.427 1.00 42.62 183 GLY A N 1
ATOM 1437 C CA . GLY A 1 183 ? 41.387 8.471 59.728 1.00 42.62 183 GLY A CA 1
ATOM 1438 C C . GLY A 1 183 ? 42.436 9.559 59.958 1.00 42.62 183 GLY A C 1
ATOM 1439 O O . GLY A 1 183 ? 43.430 9.621 59.248 1.00 42.62 183 GLY A O 1
ATOM 1440 N N . GLU A 1 184 ? 42.166 10.586 60.763 1.00 47.31 184 GLU A N 1
ATOM 1441 C CA . GLU A 1 184 ? 42.088 10.615 62.241 1.00 47.31 184 GLU A CA 1
ATOM 1442 C C . GLU A 1 184 ? 43.446 10.550 62.961 1.00 47.31 184 GLU A C 1
ATOM 1444 O O . GLU A 1 184 ? 44.327 9.778 62.600 1.00 47.31 184 GLU A O 1
ATOM 1449 N N . GLU A 1 185 ? 43.500 11.355 64.034 1.00 48.25 185 GLU A N 1
ATOM 1450 C CA . GLU A 1 185 ? 44.500 11.447 65.112 1.00 48.25 185 GLU A CA 1
ATOM 1451 C C . GLU A 1 185 ? 45.767 12.269 64.808 1.00 48.25 185 GLU A C 1
ATOM 1453 O O . GLU A 1 185 ? 46.345 12.199 63.734 1.00 48.25 185 GLU A O 1
ATOM 1458 N N . GLU A 1 186 ? 46.334 13.080 65.701 1.00 40.94 186 GLU A N 1
ATOM 1459 C CA . GLU A 1 186 ? 46.010 13.628 67.026 1.00 40.94 186 GLU A CA 1
ATOM 1460 C C . GLU A 1 186 ? 47.163 14.609 67.353 1.00 40.94 186 GLU A C 1
ATOM 1462 O O . GLU A 1 186 ? 48.257 14.484 66.802 1.00 40.94 186 GLU A O 1
ATOM 1467 N N . GLY A 1 187 ? 46.965 15.507 68.323 1.00 40.50 187 GLY A N 1
ATOM 1468 C CA . GLY A 1 187 ? 48.069 16.039 69.139 1.00 40.50 187 GLY A CA 1
ATOM 1469 C C . GLY A 1 187 ? 48.730 17.317 68.609 1.00 40.50 187 GLY A C 1
ATOM 1470 O O . GLY A 1 187 ? 49.411 17.317 67.596 1.00 40.50 187 GLY A O 1
ATOM 1471 N N . HIS A 1 188 ? 48.430 18.473 69.199 1.00 41.19 188 HIS A N 1
ATOM 1472 C CA . HIS A 1 188 ? 49.028 19.029 70.426 1.00 41.19 188 HIS A CA 1
ATOM 1473 C C . HIS A 1 188 ? 50.230 19.958 70.164 1.00 41.19 188 HIS A C 1
ATOM 1475 O O . HIS A 1 188 ? 51.233 19.571 69.580 1.00 41.19 188 HIS A O 1
ATOM 1481 N N . GLU A 1 189 ? 50.079 21.153 70.743 1.00 50.56 189 GLU A N 1
ATOM 1482 C CA . GLU A 1 189 ? 51.100 22.035 71.329 1.00 50.56 189 GLU A CA 1
ATOM 1483 C C . GLU A 1 189 ? 51.871 23.029 70.445 1.00 50.56 189 GLU A C 1
ATOM 1485 O O . GLU A 1 189 ? 52.756 22.697 69.665 1.00 50.56 189 GLU A O 1
ATOM 1490 N N . ASP A 1 190 ? 51.497 24.302 70.644 1.00 51.28 190 ASP A N 1
ATOM 1491 C CA . ASP A 1 190 ? 52.339 25.397 71.145 1.00 51.28 190 ASP A CA 1
ATOM 1492 C C . ASP A 1 190 ? 53.843 25.352 70.827 1.00 51.28 190 ASP A C 1
ATOM 1494 O O . ASP A 1 190 ? 54.550 24.448 71.257 1.00 51.28 190 ASP A O 1
ATOM 1498 N N . LEU A 1 191 ? 54.367 26.444 70.253 1.00 45.88 191 LEU A N 1
ATOM 1499 C CA . LEU A 1 191 ? 55.347 27.331 70.912 1.00 45.88 191 LEU A CA 1
ATOM 1500 C C . LEU A 1 191 ? 55.915 28.385 69.937 1.00 45.88 191 LEU A C 1
ATOM 1502 O O . LEU A 1 191 ? 56.438 28.077 68.875 1.00 45.88 191 LEU A O 1
ATOM 1506 N N . TYR A 1 192 ? 55.770 29.641 70.364 1.00 48.38 192 TYR A N 1
ATOM 1507 C CA . TYR A 1 192 ? 56.666 30.804 70.286 1.00 48.38 192 TYR A CA 1
ATOM 1508 C C . TYR A 1 192 ? 58.015 30.769 69.518 1.00 48.38 192 TYR A C 1
ATOM 1510 O O . TYR A 1 192 ? 58.762 29.797 69.586 1.00 48.38 192 TYR A O 1
ATOM 1518 N N . ASN A 1 193 ? 58.381 31.987 69.063 1.00 41.72 193 ASN A N 1
ATOM 1519 C CA . ASN A 1 193 ? 59.715 32.546 68.723 1.00 41.72 193 ASN A CA 1
ATOM 1520 C C . ASN A 1 193 ? 60.223 32.248 67.296 1.00 41.72 193 ASN A C 1
ATOM 1522 O O . ASN A 1 193 ? 60.114 31.123 66.829 1.00 41.72 193 ASN A O 1
ATOM 1526 N N . ASP A 1 194 ? 60.779 33.176 66.512 1.00 45.53 194 ASP A N 1
ATOM 1527 C CA . ASP A 1 194 ? 61.291 34.552 66.688 1.00 45.53 194 ASP A CA 1
ATOM 1528 C C . ASP A 1 194 ? 61.048 35.364 65.395 1.00 45.53 194 ASP A C 1
ATOM 1530 O O . ASP A 1 194 ? 61.011 34.741 64.305 1.00 45.53 194 ASP A O 1
#

Secondary structure (DSSP, 8-state):
--TTHHHHHHHHHHHHHHHHHHHHHHHHHHHHHHHHHHHHHHHHHHHHHHHHHHHHHHHH-TT--HHHHHHHHHHHHHHHHHHHHHHHHHTTS-S--SHHHHHHIIIIIHHHHHHHHHHHHHHHHHHHHHTHHHHHHHHTS-HHHHHHHHHHHHHHHHHHHTTSSSSS--------------------------